Protein 9JGG (pdb70)

Sequence (35 aa):
KGCIKEGKWCPKTAPCCRPLQCKGPSPKQKKCTKVKGCIKEGKWCPKTAPCCRPLQCKGPSPKQKKCTKVKGCIKEGKWCPKTAPCCRPLQCKGPSPKQKKCTKVKGCIKEGKWCPKTAPCCRPLQCKGPSPKQKKCTKVKGCIKEGKWCPKTAPCCRPLQCKGPSPKQKKCTKVKGCIKEGKWCPKTAPCCRPLQCKGPSPKQKKCTKVKGCIKEGKWCPKTAPCCRPLQCKGPSPKQKKCTKVKGCIKEGKWCPKTAPCCRPLQCKGPSPKQKKCTKVKGCIKEGKWCPKTAPCCRPLQCKGPSPKQKKCTKVKGCIKEGKWCPKTAPCCRPLQCKGPSPKQKKCTKV

Organism: Chilobrachys guangxiensis (NCBI:txid278060)

Radius of gyration: 8.34 Å; Cα contacts (8 Å, |Δi|>4): 69; chains: 1; bounding box: 14×21×22 Å

Structure (mmCIF, N/CA/C/O backbone):
data_9JGG
#
_entry.id   9JGG
#
_cell.length_a   1.000
_cell.length_b   1.000
_cell.length_c   1.000
_cell.angle_alpha   90.00
_cell.angle_beta   90.00
_cell.angle_gamma   90.00
#
_symmetry.space_group_name_H-M   'P 1'
#
loop_
_atom_site.group_PDB
_atom_site.id
_atom_site.type_symbol
_atom_site.label_atom_id
_atom_site.label_alt_id
_atom_site.label_comp_id
_atom_site.label_asym_id
_atom_site.label_entity_id
_atom_site.label_seq_id
_atom_site.pdbx_PDB_ins_code
_atom_site.Cartn_x
_atom_site.Cartn_y
_atom_site.Cartn_z
_atom_site.occupancy
_atom_site.B_iso_or_equiv
_atom_site.auth_seq_id
_atom_site.auth_comp_id
_atom_site.auth_asym_id
_atom_site.auth_atom_id
_atom_site.pdbx_PDB_model_num
ATOM 1 N N . LYS A 1 1 ? 1.329 0.000 0.000 1.00 0.00 1 LYS A N 1
ATOM 2 C CA . LYS A 1 1 ? 2.094 -0.002 -1.241 1.00 0.00 1 LYS A CA 1
ATOM 3 C C . LYS A 1 1 ? 1.800 1.249 -2.063 1.00 0.00 1 LYS A C 1
ATOM 4 O O . LYS A 1 1 ? 1.724 1.193 -3.290 1.00 0.00 1 LYS A O 1
ATOM 23 N N . GLY A 1 2 ? 1.635 2.377 -1.379 1.00 0.00 2 GLY A N 1
ATOM 24 C CA . GLY A 1 2 ? 1.353 3.625 -2.064 1.00 0.00 2 GLY A CA 1
ATOM 25 C C . GLY A 1 2 ? 0.172 3.514 -3.008 1.00 0.00 2 GLY A C 1
ATOM 26 O O . GLY A 1 2 ? -0.947 3.227 -2.583 1.00 0.00 2 GLY A O 1
ATOM 30 N N . CYS A 1 3 ? 0.421 3.744 -4.293 1.00 0.00 3 CYS A N 1
ATOM 31 C CA . CYS A 1 3 ? -0.630 3.671 -5.301 1.00 0.00 3 CYS A CA 1
ATOM 32 C C . CYS A 1 3 ? -0.258 2.684 -6.404 1.00 0.00 3 CYS A C 1
ATOM 33 O O . CYS A 1 3 ? 0.777 2.021 -6.334 1.00 0.00 3 CYS A O 1
ATOM 40 N N . ILE A 1 4 ? -1.109 2.593 -7.420 1.00 0.00 4 ILE A N 1
ATOM 41 C CA . ILE A 1 4 ? -0.869 1.690 -8.538 1.00 0.00 4 ILE A CA 1
ATOM 42 C C . ILE A 1 4 ? -0.173 2.410 -9.688 1.00 0.00 4 ILE A C 1
ATOM 43 O O . ILE A 1 4 ? -0.733 3.325 -10.292 1.00 0.00 4 ILE A O 1
ATOM 59 N N . LYS A 1 5 ? 1.052 1.990 -9.987 1.00 0.00 5 LYS A N 1
ATOM 60 C CA . LYS A 1 5 ? 1.825 2.592 -11.066 1.00 0.00 5 LYS A CA 1
ATOM 61 C C . LYS A 1 5 ? 1.458 1.972 -12.410 1.00 0.00 5 LYS A C 1
ATOM 62 O O . LYS A 1 5 ? 0.859 0.899 -12.465 1.00 0.00 5 LYS A O 1
ATOM 81 N N . GLU A 1 6 ? 1.821 2.656 -13.491 1.00 0.00 6 GLU A N 1
ATOM 82 C CA . GLU A 1 6 ? 1.528 2.170 -14.835 1.00 0.00 6 GLU A CA 1
ATOM 83 C C . GLU A 1 6 ? 2.190 0.818 -15.081 1.00 0.00 6 GLU A C 1
ATOM 84 O O . GLU A 1 6 ? 3.313 0.574 -14.640 1.00 0.00 6 GLU A O 1
ATOM 96 N N . GLY A 1 7 ? 1.485 -0.060 -15.788 1.00 0.00 7 GLY A N 1
ATOM 97 C CA . GLY A 1 7 ? 2.019 -1.378 -16.079 1.00 0.00 7 GLY A CA 1
ATOM 98 C C . GLY A 1 7 ? 1.491 -2.439 -15.135 1.00 0.00 7 GLY A C 1
ATOM 99 O O . GLY A 1 7 ? 1.558 -3.633 -15.430 1.00 0.00 7 GLY A O 1
ATOM 103 N N . LYS A 1 8 ? 0.965 -2.006 -13.994 1.00 0.00 8 LYS A N 1
ATOM 104 C CA . LYS A 1 8 ? 0.424 -2.927 -13.002 1.00 0.00 8 LYS A CA 1
ATOM 105 C C . LYS A 1 8 ? -1.045 -3.226 -13.282 1.00 0.00 8 LYS A C 1
ATOM 106 O O . LYS A 1 8 ? -1.745 -2.423 -13.898 1.00 0.00 8 LYS A O 1
ATOM 125 N N . TRP A 1 9 ? -1.505 -4.385 -12.824 1.00 0.00 9 TRP A N 1
ATOM 126 C CA . TRP A 1 9 ? -2.892 -4.789 -13.025 1.00 0.00 9 TRP A CA 1
ATOM 127 C C . TRP A 1 9 ? -3.815 -4.076 -12.042 1.00 0.00 9 TRP A C 1
ATOM 128 O O . TRP A 1 9 ? -3.514 -3.980 -10.851 1.00 0.00 9 TRP A O 1
ATOM 149 N N . CYS A 1 10 ? -4.938 -3.578 -12.546 1.00 0.00 10 CYS A N 1
ATOM 150 C CA . CYS A 1 10 ? -5.905 -2.873 -11.712 1.00 0.00 10 CYS A CA 1
ATOM 151 C C . CYS A 1 10 ? -7.311 -2.987 -12.295 1.00 0.00 10 CYS A C 1
ATOM 152 O O . CYS A 1 10 ? -7.505 -3.025 -13.510 1.00 0.00 10 CYS A O 1
ATOM 159 N N . PRO A 1 11 ? -8.316 -3.042 -11.408 1.00 0.00 11 PRO A N 1
ATOM 160 C CA . PRO A 1 11 ? -9.721 -3.151 -11.811 1.00 0.00 11 PRO A CA 1
ATOM 161 C C . PRO A 1 11 ? -10.238 -1.874 -12.465 1.00 0.00 11 PRO A C 1
ATOM 162 O O . PRO A 1 11 ? -9.474 -0.944 -12.725 1.00 0.00 11 PRO A O 1
ATOM 173 N N . LYS A 1 12 ? -11.539 -1.835 -12.728 1.00 0.00 12 LYS A N 1
ATOM 174 C CA . LYS A 1 12 ? -12.160 -0.671 -13.350 1.00 0.00 12 LYS A CA 1
ATOM 175 C C . LYS A 1 12 ? -12.139 0.527 -12.406 1.00 0.00 12 LYS A C 1
ATOM 176 O O . LYS A 1 12 ? -12.513 0.416 -11.238 1.00 0.00 12 LYS A O 1
ATOM 195 N N . THR A 1 13 ? -11.701 1.672 -12.919 1.00 0.00 13 THR A N 1
ATOM 196 C CA . THR A 1 13 ? -11.633 2.890 -12.122 1.00 0.00 13 THR A CA 1
ATOM 197 C C . THR A 1 13 ? -10.938 2.637 -10.789 1.00 0.00 13 THR A C 1
ATOM 198 O O . THR A 1 13 ? -11.241 3.284 -9.788 1.00 0.00 13 THR A O 1
ATOM 209 N N . ALA A 1 14 ? -10.004 1.691 -10.785 1.00 0.00 14 ALA A N 1
ATOM 210 C CA . ALA A 1 14 ? -9.264 1.354 -9.575 1.00 0.00 14 ALA A CA 1
ATOM 211 C C . ALA A 1 14 ? -8.554 2.578 -9.007 1.00 0.00 14 ALA A C 1
ATOM 212 O O . ALA A 1 14 ? -8.397 3.600 -9.675 1.00 0.00 14 ALA A O 1
ATOM 219 N N . PRO A 1 15 ? -8.116 2.476 -7.743 1.00 0.00 15 PRO A N 1
ATOM 220 C CA . PRO A 1 15 ? -7.416 3.566 -7.057 1.00 0.00 15 PRO A CA 1
ATOM 221 C C . PRO A 1 15 ? -6.022 3.807 -7.625 1.00 0.00 15 PRO A C 1
ATOM 222 O O . PRO A 1 15 ? -5.019 3.635 -6.931 1.00 0.00 15 PRO A O 1
ATOM 233 N N . CYS A 1 16 ? -5.965 4.208 -8.890 1.00 0.00 16 CYS A N 1
ATOM 234 C CA . CYS A 1 16 ? -4.693 4.474 -9.552 1.00 0.00 16 CYS A CA 1
ATOM 235 C C . CYS A 1 16 ? -3.948 5.612 -8.861 1.00 0.00 16 CYS A C 1
ATOM 236 O O . CYS A 1 16 ? -4.495 6.290 -7.991 1.00 0.00 16 CYS A O 1
ATOM 243 N N . CYS A 1 17 ? -2.696 5.817 -9.256 1.00 0.00 17 CYS A N 1
ATOM 244 C CA . CYS A 1 17 ? -1.874 6.872 -8.676 1.00 0.00 17 CYS A CA 1
ATOM 245 C C . CYS A 1 17 ? -2.503 8.243 -8.910 1.00 0.00 17 CYS A C 1
ATOM 246 O O . CYS A 1 17 ? -2.791 8.975 -7.963 1.00 0.00 17 CYS A O 1
ATOM 253 N N . ARG A 1 18 ? -2.714 8.582 -10.177 1.00 0.00 18 ARG A N 1
ATOM 254 C CA . ARG A 1 18 ? -3.308 9.864 -10.536 1.00 0.00 18 ARG A CA 1
ATOM 255 C C . ARG A 1 18 ? -3.401 10.015 -12.052 1.00 0.00 18 ARG A C 1
ATOM 256 O O . ARG A 1 18 ? -4.479 10.199 -12.617 1.00 0.00 18 ARG A O 1
ATOM 277 N N . PRO A 1 19 ? -2.244 9.936 -12.726 1.00 0.00 19 PRO A N 1
ATOM 278 C CA . PRO A 1 19 ? -2.168 10.061 -14.185 1.00 0.00 19 PRO A CA 1
ATOM 279 C C . PRO A 1 19 ? -2.781 8.863 -14.902 1.00 0.00 19 PRO A C 1
ATOM 280 O O . PRO A 1 19 ? -3.233 8.974 -16.043 1.00 0.00 19 PRO A O 1
ATOM 291 N N . LEU A 1 20 ? -2.794 7.719 -14.228 1.00 0.00 20 LEU A N 1
ATOM 292 C CA . LEU A 1 20 ? -3.353 6.500 -14.801 1.00 0.00 20 LEU A CA 1
ATOM 293 C C . LEU A 1 20 ? -4.878 6.534 -14.775 1.00 0.00 20 LEU A C 1
ATOM 294 O O . LEU A 1 20 ? -5.479 7.062 -13.840 1.00 0.00 20 LEU A O 1
ATOM 310 N N . GLN A 1 21 ? -5.495 5.967 -15.806 1.00 0.00 21 GLN A N 1
ATOM 311 C CA . GLN A 1 21 ? -6.950 5.932 -15.900 1.00 0.00 21 GLN A CA 1
ATOM 312 C C . GLN A 1 21 ? -7.484 4.545 -15.561 1.00 0.00 21 GLN A C 1
ATOM 313 O O . GLN A 1 21 ? -8.695 4.337 -15.480 1.00 0.00 21 GLN A O 1
ATOM 327 N N . CYS A 1 22 ? -6.574 3.598 -15.363 1.00 0.00 22 CYS A N 1
ATOM 328 C CA . CYS A 1 22 ? -6.952 2.229 -15.033 1.00 0.00 22 CYS A CA 1
ATOM 329 C C . CYS A 1 22 ? -7.745 1.594 -16.172 1.00 0.00 22 CYS A C 1
ATOM 330 O O . CYS A 1 22 ? -8.899 1.201 -15.997 1.00 0.00 22 CYS A O 1
ATOM 337 N N . LYS A 1 23 ? -7.119 1.498 -17.340 1.00 0.00 23 LYS A N 1
ATOM 338 C CA . LYS A 1 23 ? -7.763 0.910 -18.508 1.00 0.00 23 LYS A CA 1
ATOM 339 C C . LYS A 1 23 ? -7.222 -0.489 -18.782 1.00 0.00 23 LYS A C 1
ATOM 340 O O . LYS A 1 23 ? -6.705 -1.152 -17.883 1.00 0.00 23 LYS A O 1
ATOM 359 N N . GLY A 1 24 ? -7.343 -0.932 -20.030 1.00 0.00 24 GLY A N 1
ATOM 360 C CA . GLY A 1 24 ? -6.860 -2.250 -20.399 1.00 0.00 24 GLY A CA 1
ATOM 361 C C . GLY A 1 24 ? -7.616 -2.836 -21.574 1.00 0.00 24 GLY A C 1
ATOM 362 O O . GLY A 1 24 ? -8.801 -2.567 -21.774 1.00 0.00 24 GLY A O 1
ATOM 366 N N . PRO A 1 25 ? -6.924 -3.657 -22.378 1.00 0.00 25 PRO A N 1
ATOM 367 C CA . PRO A 1 25 ? -7.518 -4.299 -23.555 1.00 0.00 25 PRO A CA 1
ATOM 368 C C . PRO A 1 25 ? -8.539 -5.368 -23.178 1.00 0.00 25 PRO A C 1
ATOM 369 O O . PRO A 1 25 ? -9.442 -5.679 -23.955 1.00 0.00 25 PRO A O 1
ATOM 380 N N . SER A 1 26 ? -8.389 -5.928 -21.982 1.00 0.00 26 SER A N 1
ATOM 381 C CA . SER A 1 26 ? -9.295 -6.965 -21.504 1.00 0.00 26 SER A CA 1
ATOM 382 C C . SER A 1 26 ? -9.236 -7.080 -19.984 1.00 0.00 26 SER A C 1
ATOM 383 O O . SER A 1 26 ? -8.360 -6.517 -19.327 1.00 0.00 26 SER A O 1
ATOM 391 N N . PRO A 1 27 ? -10.191 -7.828 -19.410 1.00 0.00 27 PRO A N 1
ATOM 392 C CA . PRO A 1 27 ? -10.270 -8.035 -17.961 1.00 0.00 27 PRO A CA 1
ATOM 393 C C . PRO A 1 27 ? -9.135 -8.909 -17.438 1.00 0.00 27 PRO A C 1
ATOM 394 O O . PRO A 1 27 ? -8.790 -8.856 -16.257 1.00 0.00 27 PRO A O 1
ATOM 405 N N . LYS A 1 28 ? -8.556 -9.712 -18.324 1.00 0.00 28 LYS A N 1
ATOM 406 C CA . LYS A 1 28 ? -7.458 -10.597 -17.953 1.00 0.00 28 LYS A CA 1
ATOM 407 C C . LYS A 1 28 ? -6.124 -9.859 -18.006 1.00 0.00 28 LYS A C 1
ATOM 408 O O . LYS A 1 28 ? -5.147 -10.281 -17.387 1.00 0.00 28 LYS A O 1
ATOM 427 N N . GLN A 1 29 ? -6.091 -8.756 -18.746 1.00 0.00 29 GLN A N 1
ATOM 428 C CA . GLN A 1 29 ? -4.876 -7.960 -18.878 1.00 0.00 29 GLN A CA 1
ATOM 429 C C . GLN A 1 29 ? -5.150 -6.493 -18.563 1.00 0.00 29 GLN A C 1
ATOM 430 O O . GLN A 1 29 ? -4.548 -5.597 -19.156 1.00 0.00 29 GLN A O 1
ATOM 444 N N . LYS A 1 30 ? -6.061 -6.254 -17.626 1.00 0.00 30 LYS A N 1
ATOM 445 C CA . LYS A 1 30 ? -6.415 -4.896 -17.231 1.00 0.00 30 LYS A CA 1
ATOM 446 C C . LYS A 1 30 ? -5.305 -4.267 -16.394 1.00 0.00 30 LYS A C 1
ATOM 447 O O . LYS A 1 30 ? -5.125 -4.608 -15.225 1.00 0.00 30 LYS A O 1
ATOM 466 N N . LYS A 1 31 ? -4.565 -3.345 -17.000 1.00 0.00 31 LYS A N 1
ATOM 467 C CA . LYS A 1 31 ? -3.474 -2.665 -16.311 1.00 0.00 31 LYS A CA 1
ATOM 468 C C . LYS A 1 31 ? -3.671 -1.153 -16.341 1.00 0.00 31 LYS A C 1
ATOM 469 O O . LYS A 1 31 ? -4.373 -0.625 -17.204 1.00 0.00 31 LYS A O 1
ATOM 488 N N . CYS A 1 32 ? -3.044 -0.460 -15.396 1.00 0.00 32 CYS A N 1
ATOM 489 C CA . CYS A 1 32 ? -3.149 0.992 -15.314 1.00 0.00 32 CYS A CA 1
ATOM 490 C C . CYS A 1 32 ? -2.328 1.659 -16.414 1.00 0.00 32 CYS A C 1
ATOM 491 O O . CYS A 1 32 ? -1.105 1.521 -16.463 1.00 0.00 32 CYS A O 1
ATOM 498 N N . THR A 1 33 ? -3.009 2.383 -17.297 1.00 0.00 33 THR A N 1
ATOM 499 C CA . THR A 1 33 ? -2.344 3.070 -18.397 1.00 0.00 33 THR A CA 1
ATOM 500 C C . THR A 1 33 ? -2.325 4.578 -18.171 1.00 0.00 33 THR A C 1
ATOM 501 O O . THR A 1 33 ? -3.279 5.149 -17.642 1.00 0.00 33 THR A O 1
ATOM 512 N N . LYS A 1 34 ? -1.234 5.218 -18.577 1.00 0.00 34 LYS A N 1
ATOM 513 C CA . LYS A 1 34 ? -1.091 6.661 -18.421 1.00 0.00 34 LYS A CA 1
ATOM 514 C C . LYS A 1 34 ? -1.525 7.391 -19.688 1.00 0.00 34 LYS A C 1
ATOM 515 O O . LYS A 1 34 ? -1.350 6.887 -20.798 1.00 0.00 34 LYS A O 1
ATOM 534 N N . VAL A 1 35 ? -2.091 8.581 -19.516 1.00 0.00 35 VAL A N 1
ATOM 535 C CA . VAL A 1 35 ? -2.548 9.381 -20.646 1.00 0.00 35 VAL A CA 1
ATOM 536 C C . VAL A 1 35 ? -1.732 10.662 -20.777 1.00 0.00 35 VAL A C 1
ATOM 537 O O . VAL A 1 35 ? -1.750 11.318 -21.819 1.00 0.00 35 VAL A O 1
ATOM 550 N N . LYS A 1 1 ? 1.787 0.087 0.738 1.00 0.00 1 LYS A N 2
ATOM 551 C CA . LYS A 1 1 ? 1.631 0.267 -0.700 1.00 0.00 1 LYS A CA 2
ATOM 552 C C . LYS A 1 1 ? 1.001 1.621 -1.014 1.00 0.00 1 LYS A C 2
ATOM 553 O O . LYS A 1 1 ? -0.149 1.878 -0.662 1.00 0.00 1 LYS A O 2
ATOM 572 N N . GLY A 1 2 ? 1.764 2.483 -1.679 1.00 0.00 2 GLY A N 2
ATOM 573 C CA . GLY A 1 2 ? 1.263 3.799 -2.030 1.00 0.00 2 GLY A CA 2
ATOM 574 C C . GLY A 1 2 ? 0.084 3.736 -2.981 1.00 0.00 2 GLY A C 2
ATOM 575 O O . GLY A 1 2 ? -1.071 3.745 -2.552 1.00 0.00 2 GLY A O 2
ATOM 579 N N . CYS A 1 3 ? 0.373 3.674 -4.276 1.00 0.00 3 CYS A N 2
ATOM 580 C CA . CYS A 1 3 ? -0.672 3.612 -5.291 1.00 0.00 3 CYS A CA 2
ATOM 581 C C . CYS A 1 3 ? -0.294 2.636 -6.402 1.00 0.00 3 CYS A C 2
ATOM 582 O O . CYS A 1 3 ? 0.740 1.971 -6.332 1.00 0.00 3 CYS A O 2
ATOM 589 N N . ILE A 1 4 ? -1.139 2.555 -7.424 1.00 0.00 4 ILE A N 2
ATOM 590 C CA . ILE A 1 4 ? -0.893 1.662 -8.549 1.00 0.00 4 ILE A CA 2
ATOM 591 C C . ILE A 1 4 ? -0.191 2.393 -9.688 1.00 0.00 4 ILE A C 2
ATOM 592 O O . ILE A 1 4 ? -0.747 3.314 -10.286 1.00 0.00 4 ILE A O 2
ATOM 608 N N . LYS A 1 5 ? 1.035 1.975 -9.985 1.00 0.00 5 LYS A N 2
ATOM 609 C CA . LYS A 1 5 ? 1.815 2.587 -11.055 1.00 0.00 5 LYS A CA 2
ATOM 610 C C . LYS A 1 5 ? 1.452 1.982 -12.407 1.00 0.00 5 LYS A C 2
ATOM 611 O O . LYS A 1 5 ? 0.840 0.917 -12.476 1.00 0.00 5 LYS A O 2
ATOM 630 N N . GLU A 1 6 ? 1.834 2.669 -13.479 1.00 0.00 6 GLU A N 2
ATOM 631 C CA . GLU A 1 6 ? 1.549 2.197 -14.829 1.00 0.00 6 GLU A CA 2
ATOM 632 C C . GLU A 1 6 ? 2.211 0.846 -15.085 1.00 0.00 6 GLU A C 2
ATOM 633 O O . GLU A 1 6 ? 3.334 0.600 -14.648 1.00 0.00 6 GLU A O 2
ATOM 645 N N . GLY A 1 7 ? 1.505 -0.027 -15.797 1.00 0.00 7 GLY A N 2
ATOM 646 C CA . GLY A 1 7 ? 2.038 -1.343 -16.098 1.00 0.00 7 GLY A CA 2
ATOM 647 C C . GLY A 1 7 ? 1.506 -2.412 -15.165 1.00 0.00 7 GLY A C 2
ATOM 648 O O . GLY A 1 7 ? 1.574 -3.603 -15.470 1.00 0.00 7 GLY A O 2
ATOM 652 N N . LYS A 1 8 ? 0.975 -1.988 -14.023 1.00 0.00 8 LYS A N 2
ATOM 653 C CA . LYS A 1 8 ? 0.429 -2.917 -13.041 1.00 0.00 8 LYS A CA 2
ATOM 654 C C . LYS A 1 8 ? -1.039 -3.213 -13.330 1.00 0.00 8 LYS A C 2
ATOM 655 O O . LYS A 1 8 ? -1.737 -2.403 -13.940 1.00 0.00 8 LYS A O 2
ATOM 674 N N . TRP A 1 9 ? -1.501 -4.377 -12.887 1.00 0.00 9 TRP A N 2
ATOM 675 C CA . TRP A 1 9 ? -2.888 -4.778 -13.097 1.00 0.00 9 TRP A CA 2
ATOM 676 C C . TRP A 1 9 ? -3.813 -4.077 -12.109 1.00 0.00 9 TRP A C 2
ATOM 677 O O . TRP A 1 9 ? -3.515 -3.991 -10.917 1.00 0.00 9 TRP A O 2
ATOM 698 N N . CYS A 1 10 ? -4.937 -3.576 -12.611 1.00 0.00 10 CYS A N 2
ATOM 699 C CA . CYS A 1 10 ? -5.907 -2.882 -11.772 1.00 0.00 10 CYS A CA 2
ATOM 700 C C . CYS A 1 10 ? -7.311 -2.991 -12.360 1.00 0.00 10 CYS A C 2
ATOM 701 O O . CYS A 1 10 ? -7.502 -3.020 -13.576 1.00 0.00 10 CYS A O 2
ATOM 708 N N . PRO A 1 11 ? -8.319 -3.054 -11.477 1.00 0.00 11 PRO A N 2
ATOM 709 C CA . PRO A 1 11 ? -9.723 -3.160 -11.884 1.00 0.00 11 PRO A CA 2
ATOM 710 C C . PRO A 1 11 ? -10.238 -1.878 -12.529 1.00 0.00 11 PRO A C 2
ATOM 711 O O . PRO A 1 11 ? -9.475 -0.944 -12.774 1.00 0.00 11 PRO A O 2
ATOM 722 N N . LYS A 1 12 ? -11.538 -1.840 -12.801 1.00 0.00 12 LYS A N 2
ATOM 723 C CA . LYS A 1 12 ? -12.157 -0.672 -13.416 1.00 0.00 12 LYS A CA 2
ATOM 724 C C . LYS A 1 12 ? -12.143 0.518 -12.461 1.00 0.00 12 LYS A C 2
ATOM 725 O O . LYS A 1 12 ? -12.525 0.397 -11.297 1.00 0.00 12 LYS A O 2
ATOM 744 N N . THR A 1 13 ? -11.702 1.668 -12.962 1.00 0.00 13 THR A N 2
ATOM 745 C CA . THR A 1 13 ? -11.638 2.879 -12.154 1.00 0.00 13 THR A CA 2
ATOM 746 C C . THR A 1 13 ? -10.951 2.614 -10.819 1.00 0.00 13 THR A C 2
ATOM 747 O O . THR A 1 13 ? -11.265 3.247 -9.812 1.00 0.00 13 THR A O 2
ATOM 758 N N . ALA A 1 14 ? -10.012 1.674 -10.819 1.00 0.00 14 ALA A N 2
ATOM 759 C CA . ALA A 1 14 ? -9.278 1.327 -9.608 1.00 0.00 14 ALA A CA 2
ATOM 760 C C . ALA A 1 14 ? -8.570 2.547 -9.027 1.00 0.00 14 ALA A C 2
ATOM 761 O O . ALA A 1 14 ? -8.407 3.573 -9.687 1.00 0.00 14 ALA A O 2
ATOM 768 N N . PRO A 1 15 ? -8.139 2.435 -7.762 1.00 0.00 15 PRO A N 2
ATOM 769 C CA . PRO A 1 15 ? -7.441 3.519 -7.064 1.00 0.00 15 PRO A CA 2
ATOM 770 C C . PRO A 1 15 ? -6.043 3.762 -7.622 1.00 0.00 15 PRO A C 2
ATOM 771 O O . PRO A 1 15 ? -5.045 3.582 -6.924 1.00 0.00 15 PRO A O 2
ATOM 782 N N . CYS A 1 16 ? -5.979 4.173 -8.884 1.00 0.00 16 CYS A N 2
ATOM 783 C CA . CYS A 1 16 ? -4.703 4.441 -9.537 1.00 0.00 16 CYS A CA 2
ATOM 784 C C . CYS A 1 16 ? -3.961 5.575 -8.836 1.00 0.00 16 CYS A C 2
ATOM 785 O O . CYS A 1 16 ? -4.510 6.241 -7.958 1.00 0.00 16 CYS A O 2
ATOM 792 N N . CYS A 1 17 ? -2.710 5.790 -9.231 1.00 0.00 17 CYS A N 2
ATOM 793 C CA . CYS A 1 17 ? -1.892 6.842 -8.642 1.00 0.00 17 CYS A CA 2
ATOM 794 C C . CYS A 1 17 ? -2.522 8.213 -8.870 1.00 0.00 17 CYS A C 2
ATOM 795 O O . CYS A 1 17 ? -2.813 8.940 -7.920 1.00 0.00 17 CYS A O 2
ATOM 802 N N . ARG A 1 18 ? -2.729 8.559 -10.137 1.00 0.00 18 ARG A N 2
ATOM 803 C CA . ARG A 1 18 ? -3.323 9.843 -10.491 1.00 0.00 18 ARG A CA 2
ATOM 804 C C . ARG A 1 18 ? -3.406 10.004 -12.006 1.00 0.00 18 ARG A C 2
ATOM 805 O O . ARG A 1 18 ? -4.481 10.191 -12.577 1.00 0.00 18 ARG A O 2
ATOM 826 N N . PRO A 1 19 ? -2.245 9.931 -12.674 1.00 0.00 19 PRO A N 2
ATOM 827 C CA . PRO A 1 19 ? -2.160 10.066 -14.131 1.00 0.00 19 PRO A CA 2
ATOM 828 C C . PRO A 1 19 ? -2.768 8.873 -14.860 1.00 0.00 19 PRO A C 2
ATOM 829 O O . PRO A 1 19 ? -3.210 8.990 -16.004 1.00 0.00 19 PRO A O 2
ATOM 840 N N . LEU A 1 20 ? -2.787 7.725 -14.192 1.00 0.00 20 LEU A N 2
ATOM 841 C CA . LEU A 1 20 ? -3.341 6.508 -14.777 1.00 0.00 20 LEU A CA 2
ATOM 842 C C . LEU A 1 20 ? -4.866 6.540 -14.757 1.00 0.00 20 LEU A C 2
ATOM 843 O O . LEU A 1 20 ? -5.472 7.041 -13.810 1.00 0.00 20 LEU A O 2
ATOM 859 N N . GLN A 1 21 ? -5.478 5.999 -15.805 1.00 0.00 21 GLN A N 2
ATOM 860 C CA . GLN A 1 21 ? -6.932 5.965 -15.906 1.00 0.00 21 GLN A CA 2
ATOM 861 C C . GLN A 1 21 ? -7.467 4.573 -15.583 1.00 0.00 21 GLN A C 2
ATOM 862 O O . GLN A 1 21 ? -8.679 4.361 -15.522 1.00 0.00 21 GLN A O 2
ATOM 876 N N . CYS A 1 22 ? -6.556 3.628 -15.378 1.00 0.00 22 CYS A N 2
ATOM 877 C CA . CYS A 1 22 ? -6.936 2.256 -15.063 1.00 0.00 22 CYS A CA 2
ATOM 878 C C . CYS A 1 22 ? -7.720 1.630 -16.212 1.00 0.00 22 CYS A C 2
ATOM 879 O O . CYS A 1 22 ? -8.884 1.260 -16.056 1.00 0.00 22 CYS A O 2
ATOM 886 N N . LYS A 1 23 ? -7.074 1.515 -17.368 1.00 0.00 23 LYS A N 2
ATOM 887 C CA . LYS A 1 23 ? -7.709 0.933 -18.545 1.00 0.00 23 LYS A CA 2
ATOM 888 C C . LYS A 1 23 ? -7.196 -0.482 -18.796 1.00 0.00 23 LYS A C 2
ATOM 889 O O . LYS A 1 23 ? -6.717 -1.150 -17.881 1.00 0.00 23 LYS A O 2
ATOM 908 N N . GLY A 1 24 ? -7.300 -0.932 -20.042 1.00 0.00 24 GLY A N 2
ATOM 909 C CA . GLY A 1 24 ? -6.842 -2.264 -20.391 1.00 0.00 24 GLY A CA 2
ATOM 910 C C . GLY A 1 24 ? -7.620 -2.861 -21.547 1.00 0.00 24 GLY A C 2
ATOM 911 O O . GLY A 1 24 ? -8.803 -2.580 -21.737 1.00 0.00 24 GLY A O 2
ATOM 915 N N . PRO A 1 25 ? -6.949 -3.705 -22.344 1.00 0.00 25 PRO A N 2
ATOM 916 C CA . PRO A 1 25 ? -7.565 -4.360 -23.501 1.00 0.00 25 PRO A CA 2
ATOM 917 C C . PRO A 1 25 ? -8.595 -5.409 -23.094 1.00 0.00 25 PRO A C 2
ATOM 918 O O . PRO A 1 25 ? -9.520 -5.709 -23.848 1.00 0.00 25 PRO A O 2
ATOM 929 N N . SER A 1 26 ? -8.429 -5.961 -21.896 1.00 0.00 26 SER A N 2
ATOM 930 C CA . SER A 1 26 ? -9.342 -6.978 -21.390 1.00 0.00 26 SER A CA 2
ATOM 931 C C . SER A 1 26 ? -9.259 -7.076 -19.870 1.00 0.00 26 SER A C 2
ATOM 932 O O . SER A 1 26 ? -8.364 -6.517 -19.235 1.00 0.00 26 SER A O 2
ATOM 940 N N . PRO A 1 27 ? -10.214 -7.802 -19.271 1.00 0.00 27 PRO A N 2
ATOM 941 C CA . PRO A 1 27 ? -10.272 -7.991 -17.818 1.00 0.00 27 PRO A CA 2
ATOM 942 C C . PRO A 1 27 ? -9.140 -8.874 -17.303 1.00 0.00 27 PRO A C 2
ATOM 943 O O . PRO A 1 27 ? -8.777 -8.814 -16.128 1.00 0.00 27 PRO A O 2
ATOM 954 N N . LYS A 1 28 ? -8.586 -9.694 -18.190 1.00 0.00 28 LYS A N 2
ATOM 955 C CA . LYS A 1 28 ? -7.494 -10.589 -17.826 1.00 0.00 28 LYS A CA 2
ATOM 956 C C . LYS A 1 28 ? -6.149 -9.876 -17.928 1.00 0.00 28 LYS A C 2
ATOM 957 O O . LYS A 1 28 ? -5.163 -10.305 -17.330 1.00 0.00 28 LYS A O 2
ATOM 976 N N . GLN A 1 29 ? -6.118 -8.786 -18.688 1.00 0.00 29 GLN A N 2
ATOM 977 C CA . GLN A 1 29 ? -4.894 -8.014 -18.866 1.00 0.00 29 GLN A CA 2
ATOM 978 C C . GLN A 1 29 ? -5.139 -6.534 -18.591 1.00 0.00 29 GLN A C 2
ATOM 979 O O . GLN A 1 29 ? -4.514 -5.667 -19.202 1.00 0.00 29 GLN A O 2
ATOM 993 N N . LYS A 1 30 ? -6.052 -6.252 -17.668 1.00 0.00 30 LYS A N 2
ATOM 994 C CA . LYS A 1 30 ? -6.380 -4.877 -17.311 1.00 0.00 30 LYS A CA 2
ATOM 995 C C . LYS A 1 30 ? -5.269 -4.254 -16.472 1.00 0.00 30 LYS A C 2
ATOM 996 O O . LYS A 1 30 ? -5.072 -4.620 -15.313 1.00 0.00 30 LYS A O 2
ATOM 1015 N N . LYS A 1 31 ? -4.546 -3.308 -17.063 1.00 0.00 31 LYS A N 2
ATOM 1016 C CA . LYS A 1 31 ? -3.457 -2.631 -16.370 1.00 0.00 31 LYS A CA 2
ATOM 1017 C C . LYS A 1 31 ? -3.656 -1.119 -16.390 1.00 0.00 31 LYS A C 2
ATOM 1018 O O . LYS A 1 31 ? -4.356 -0.586 -17.251 1.00 0.00 31 LYS A O 2
ATOM 1037 N N . CYS A 1 32 ? -3.035 -0.433 -15.436 1.00 0.00 32 CYS A N 2
ATOM 1038 C CA . CYS A 1 32 ? -3.143 1.018 -15.345 1.00 0.00 32 CYS A CA 2
ATOM 1039 C C . CYS A 1 32 ? -2.307 1.695 -16.428 1.00 0.00 32 CYS A C 2
ATOM 1040 O O . CYS A 1 32 ? -1.084 1.555 -16.464 1.00 0.00 32 CYS A O 2
ATOM 1047 N N . THR A 1 33 ? -2.976 2.431 -17.310 1.00 0.00 33 THR A N 2
ATOM 1048 C CA . THR A 1 33 ? -2.297 3.129 -18.395 1.00 0.00 33 THR A CA 2
ATOM 1049 C C . THR A 1 33 ? -2.296 4.635 -18.163 1.00 0.00 33 THR A C 2
ATOM 1050 O O . THR A 1 33 ? -3.266 5.197 -17.654 1.00 0.00 33 THR A O 2
ATOM 1061 N N . LYS A 1 34 ? -1.200 5.286 -18.540 1.00 0.00 34 LYS A N 2
ATOM 1062 C CA . LYS A 1 34 ? -1.072 6.729 -18.375 1.00 0.00 34 LYS A CA 2
ATOM 1063 C C . LYS A 1 34 ? -1.494 7.462 -19.645 1.00 0.00 34 LYS A C 2
ATOM 1064 O O . LYS A 1 34 ? -1.342 6.944 -20.751 1.00 0.00 34 LYS A O 2
ATOM 1083 N N . VAL A 1 35 ? -2.024 8.669 -19.478 1.00 0.00 35 VAL A N 2
ATOM 1084 C CA . VAL A 1 35 ? -2.466 9.474 -20.611 1.00 0.00 35 VAL A CA 2
ATOM 1085 C C . VAL A 1 35 ? -1.762 10.826 -20.632 1.00 0.00 35 VAL A C 2
ATOM 1086 O O . VAL A 1 35 ? -1.515 11.392 -21.696 1.00 0.00 35 VAL A O 2
ATOM 1099 N N . LYS A 1 1 ? 1.446 -0.643 0.326 1.00 0.00 1 LYS A N 3
ATOM 1100 C CA . LYS A 1 1 ? 1.986 0.036 -0.845 1.00 0.00 1 LYS A CA 3
ATOM 1101 C C . LYS A 1 1 ? 1.255 1.351 -1.097 1.00 0.00 1 LYS A C 3
ATOM 1102 O O . LYS A 1 1 ? 0.102 1.517 -0.701 1.00 0.00 1 LYS A O 3
ATOM 1121 N N . GLY A 1 2 ? 1.933 2.283 -1.760 1.00 0.00 2 GLY A N 3
ATOM 1122 C CA . GLY A 1 2 ? 1.331 3.570 -2.054 1.00 0.00 2 GLY A CA 3
ATOM 1123 C C . GLY A 1 2 ? 0.154 3.457 -3.002 1.00 0.00 2 GLY A C 3
ATOM 1124 O O . GLY A 1 2 ? -0.960 3.136 -2.586 1.00 0.00 2 GLY A O 3
ATOM 1128 N N . CYS A 1 3 ? 0.399 3.722 -4.281 1.00 0.00 3 CYS A N 3
ATOM 1129 C CA . CYS A 1 3 ? -0.649 3.651 -5.292 1.00 0.00 3 CYS A CA 3
ATOM 1130 C C . CYS A 1 3 ? -0.274 2.667 -6.396 1.00 0.00 3 CYS A C 3
ATOM 1131 O O . CYS A 1 3 ? 0.760 2.002 -6.324 1.00 0.00 3 CYS A O 3
ATOM 1138 N N . ILE A 1 4 ? -1.120 2.580 -7.417 1.00 0.00 4 ILE A N 3
ATOM 1139 C CA . ILE A 1 4 ? -0.877 1.679 -8.536 1.00 0.00 4 ILE A CA 3
ATOM 1140 C C . ILE A 1 4 ? -0.177 2.402 -9.682 1.00 0.00 4 ILE A C 3
ATOM 1141 O O . ILE A 1 4 ? -0.734 3.320 -10.284 1.00 0.00 4 ILE A O 3
ATOM 1157 N N . LYS A 1 5 ? 1.047 1.981 -9.980 1.00 0.00 5 LYS A N 3
ATOM 1158 C CA . LYS A 1 5 ? 1.824 2.585 -11.056 1.00 0.00 5 LYS A CA 3
ATOM 1159 C C . LYS A 1 5 ? 1.456 1.973 -12.403 1.00 0.00 5 LYS A C 3
ATOM 1160 O O . LYS A 1 5 ? 0.846 0.906 -12.464 1.00 0.00 5 LYS A O 3
ATOM 1179 N N . GLU A 1 6 ? 1.831 2.655 -13.481 1.00 0.00 6 GLU A N 3
ATOM 1180 C CA . GLU A 1 6 ? 1.540 2.176 -14.827 1.00 0.00 6 GLU A CA 3
ATOM 1181 C C . GLU A 1 6 ? 2.201 0.823 -15.078 1.00 0.00 6 GLU A C 3
ATOM 1182 O O . GLU A 1 6 ? 3.323 0.577 -14.639 1.00 0.00 6 GLU A O 3
ATOM 1194 N N . GLY A 1 7 ? 1.494 -0.051 -15.789 1.00 0.00 7 GLY A N 3
ATOM 1195 C CA . GLY A 1 7 ? 2.027 -1.367 -16.087 1.00 0.00 7 GLY A CA 3
ATOM 1196 C C . GLY A 1 7 ? 1.497 -2.433 -15.148 1.00 0.00 7 GLY A C 3
ATOM 1197 O O . GLY A 1 7 ? 1.561 -3.625 -15.449 1.00 0.00 7 GLY A O 3
ATOM 1201 N N . LYS A 1 8 ? 0.973 -2.004 -14.004 1.00 0.00 8 LYS A N 3
ATOM 1202 C CA . L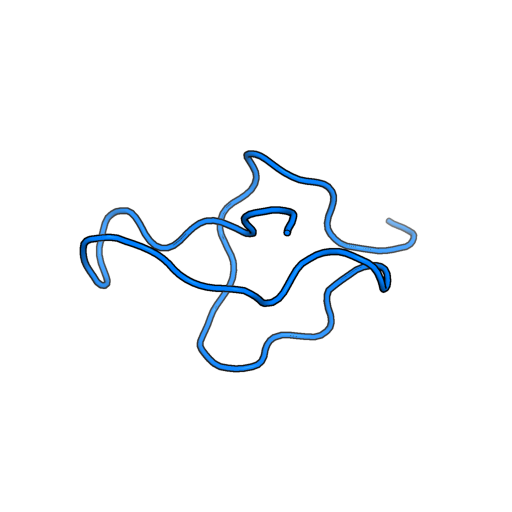YS A 1 8 ? 0.430 -2.929 -13.017 1.00 0.00 8 LYS A CA 3
ATOM 1203 C C . LYS A 1 8 ? -1.040 -3.226 -13.300 1.00 0.00 8 LYS A C 3
ATOM 1204 O O . LYS A 1 8 ? -1.739 -2.419 -13.913 1.00 0.00 8 LYS A O 3
ATOM 1223 N N . TRP A 1 9 ? -1.501 -4.387 -12.849 1.00 0.00 9 TRP A N 3
ATOM 1224 C CA . TRP A 1 9 ? -2.888 -4.789 -13.053 1.00 0.00 9 TRP A CA 3
ATOM 1225 C C . TRP A 1 9 ? -3.811 -4.081 -12.067 1.00 0.00 9 TRP A C 3
ATOM 1226 O O . TRP A 1 9 ? -3.510 -3.988 -10.876 1.00 0.00 9 TRP A O 3
ATOM 1247 N N . CYS A 1 10 ? -4.935 -3.583 -12.569 1.00 0.00 10 CYS A N 3
ATOM 1248 C CA . CYS A 1 10 ? -5.902 -2.882 -11.732 1.00 0.00 10 CYS A CA 3
ATOM 1249 C C . CYS A 1 10 ? -7.308 -2.996 -12.315 1.00 0.00 10 CYS A C 3
ATOM 1250 O O . CYS A 1 10 ? -7.503 -3.033 -13.530 1.00 0.00 10 CYS A O 3
ATOM 1257 N N . PRO A 1 11 ? -8.313 -3.051 -11.428 1.00 0.00 11 PRO A N 3
ATOM 1258 C CA . PRO A 1 11 ? -9.719 -3.160 -11.830 1.00 0.00 11 PRO A CA 3
ATOM 1259 C C . PRO A 1 11 ? -10.236 -1.883 -12.483 1.00 0.00 11 PRO A C 3
ATOM 1260 O O . PRO A 1 11 ? -9.473 -0.951 -12.738 1.00 0.00 11 PRO A O 3
ATOM 1271 N N . LYS A 1 12 ? -11.536 -1.846 -12.752 1.00 0.00 12 LYS A N 3
ATOM 1272 C CA . LYS A 1 12 ? -12.157 -0.682 -13.374 1.00 0.00 12 LYS A CA 3
ATOM 1273 C C . LYS A 1 12 ? -12.141 0.514 -12.427 1.00 0.00 12 LYS A C 3
ATOM 1274 O O . LYS A 1 12 ? -12.518 0.401 -11.260 1.00 0.00 12 LYS A O 3
ATOM 1293 N N . THR A 1 13 ? -11.703 1.661 -12.937 1.00 0.00 13 THR A N 3
ATOM 1294 C CA . THR A 1 13 ? -11.639 2.878 -12.138 1.00 0.00 13 THR A CA 3
ATOM 1295 C C . THR A 1 13 ? -10.946 2.623 -10.804 1.00 0.00 13 THR A C 3
ATOM 1296 O O . THR A 1 13 ? -11.253 3.267 -9.801 1.00 0.00 13 THR A O 3
ATOM 1307 N N . ALA A 1 14 ? -10.008 1.682 -10.800 1.00 0.00 14 ALA A N 3
ATOM 1308 C CA . ALA A 1 14 ? -9.269 1.345 -9.590 1.00 0.00 14 ALA A CA 3
ATOM 1309 C C . ALA A 1 14 ? -8.562 2.569 -9.019 1.00 0.00 14 ALA A C 3
ATOM 1310 O O . ALA A 1 14 ? -8.405 3.592 -9.686 1.00 0.00 14 ALA A O 3
ATOM 1317 N N . PRO A 1 15 ? -8.125 2.466 -7.755 1.00 0.00 15 PRO A N 3
ATOM 1318 C CA . PRO A 1 15 ? -7.428 3.557 -7.067 1.00 0.00 15 PRO A CA 3
ATOM 1319 C C . PRO A 1 15 ? -6.033 3.801 -7.633 1.00 0.00 15 PRO A C 3
ATOM 1320 O O . PRO A 1 15 ? -5.032 3.630 -6.937 1.00 0.00 15 PRO A O 3
ATOM 1331 N N . CYS A 1 16 ? -5.975 4.203 -8.898 1.00 0.00 16 CYS A N 3
ATOM 1332 C CA . CYS A 1 16 ? -4.703 4.471 -9.557 1.00 0.00 16 CYS A CA 3
ATOM 1333 C C . CYS A 1 16 ? -3.958 5.608 -8.862 1.00 0.00 16 CYS A C 3
ATOM 1334 O O . CYS A 1 16 ? -4.509 6.286 -7.995 1.00 0.00 16 CYS A O 3
ATOM 1341 N N . CYS A 1 17 ? -2.704 5.810 -9.250 1.00 0.00 17 CYS A N 3
ATOM 1342 C CA . CYS A 1 17 ? -1.882 6.863 -8.665 1.00 0.00 17 CYS A CA 3
ATOM 1343 C C . CYS A 1 17 ? -2.509 8.235 -8.900 1.00 0.00 17 CYS A C 3
ATOM 1344 O O . CYS A 1 17 ? -2.797 8.967 -7.953 1.00 0.00 17 CYS A O 3
ATOM 1351 N N . ARG A 1 18 ? -2.717 8.575 -10.168 1.00 0.00 18 ARG A N 3
ATOM 1352 C CA . ARG A 1 18 ? -3.308 9.858 -10.527 1.00 0.00 18 ARG A CA 3
ATOM 1353 C C . ARG A 1 18 ? -3.395 10.011 -12.043 1.00 0.00 18 ARG A C 3
ATOM 1354 O O . ARG A 1 18 ? -4.470 10.198 -12.612 1.00 0.00 18 ARG A O 3
ATOM 1375 N N . PRO A 1 19 ? -2.235 9.931 -12.713 1.00 0.00 19 PRO A N 3
ATOM 1376 C CA . PRO A 1 19 ? -2.154 10.058 -14.171 1.00 0.00 19 PRO A CA 3
ATOM 1377 C C . PRO A 1 19 ? -2.766 8.863 -14.893 1.00 0.00 19 PRO A C 3
ATOM 1378 O O . PRO A 1 19 ? -3.210 8.975 -16.036 1.00 0.00 19 PRO A O 3
ATOM 1389 N N . LEU A 1 20 ? -2.788 7.718 -14.218 1.00 0.00 20 LEU A N 3
ATOM 1390 C CA . LEU A 1 20 ? -3.347 6.501 -14.795 1.00 0.00 20 LEU A CA 3
ATOM 1391 C C . LEU A 1 20 ? -4.871 6.537 -14.771 1.00 0.00 20 LEU A C 3
ATOM 1392 O O . LEU A 1 20 ? -5.474 7.067 -13.838 1.00 0.00 20 LEU A O 3
ATOM 1408 N N . GLN A 1 21 ? -5.488 5.969 -15.803 1.00 0.00 21 GLN A N 3
ATOM 1409 C CA . GLN A 1 21 ? -6.942 5.935 -15.899 1.00 0.00 21 GLN A CA 3
ATOM 1410 C C . GLN A 1 21 ? -7.478 4.548 -15.560 1.00 0.00 21 GLN A C 3
ATOM 1411 O O . GLN A 1 21 ? -8.690 4.344 -15.472 1.00 0.00 21 GLN A O 3
ATOM 1425 N N . CYS A 1 22 ? -6.569 3.598 -15.371 1.00 0.00 22 CYS A N 3
ATOM 1426 C CA . CYS A 1 22 ? -6.950 2.229 -15.043 1.00 0.00 22 CYS A CA 3
ATOM 1427 C C . CYS A 1 22 ? -7.740 1.596 -16.184 1.00 0.00 22 CYS A C 3
ATOM 1428 O O . CYS A 1 22 ? -8.893 1.200 -16.012 1.00 0.00 22 CYS A O 3
ATOM 1435 N N . LYS A 1 23 ? -7.112 1.503 -17.351 1.00 0.00 23 LYS A N 3
ATOM 1436 C CA . LYS A 1 23 ? -7.753 0.916 -18.522 1.00 0.00 23 LYS A CA 3
ATOM 1437 C C . LYS A 1 23 ? -7.214 -0.485 -18.793 1.00 0.00 23 LYS A C 3
ATOM 1438 O O . LYS A 1 23 ? -6.695 -1.145 -17.895 1.00 0.00 23 LYS A O 3
ATOM 1457 N N . GLY A 1 24 ? -7.341 -0.932 -20.039 1.00 0.00 24 GLY A N 3
ATOM 1458 C CA . GLY A 1 24 ? -6.861 -2.251 -20.406 1.00 0.00 24 GLY A CA 3
ATOM 1459 C C . GLY A 1 24 ? -7.627 -2.843 -21.573 1.00 0.00 24 GLY A C 3
ATOM 1460 O O . GLY A 1 24 ? -8.812 -2.573 -21.766 1.00 0.00 24 GLY A O 3
ATOM 1464 N N . PRO A 1 25 ? -6.942 -3.670 -22.377 1.00 0.00 25 PRO A N 3
ATOM 1465 C CA . PRO A 1 25 ? -7.545 -4.318 -23.545 1.00 0.00 25 PRO A CA 3
ATOM 1466 C C . PRO A 1 25 ? -8.565 -5.383 -23.155 1.00 0.00 25 PRO A C 3
ATOM 1467 O O . PRO A 1 25 ? -9.474 -5.696 -23.924 1.00 0.00 25 PRO A O 3
ATOM 1478 N N . SER A 1 26 ? -8.408 -5.935 -21.957 1.00 0.00 26 SER A N 3
ATOM 1479 C CA . SER A 1 26 ? -9.313 -6.968 -21.466 1.00 0.00 26 SER A CA 3
ATOM 1480 C C . SER A 1 26 ? -9.245 -7.073 -19.946 1.00 0.00 26 SER A C 3
ATOM 1481 O O . SER A 1 26 ? -8.363 -6.508 -19.298 1.00 0.00 26 SER A O 3
ATOM 1489 N N . PRO A 1 27 ? -10.197 -7.814 -19.362 1.00 0.00 27 PRO A N 3
ATOM 1490 C CA . PRO A 1 27 ? -10.268 -8.012 -17.911 1.00 0.00 27 PRO A CA 3
ATOM 1491 C C . PRO A 1 27 ? -9.132 -8.885 -17.389 1.00 0.00 27 PRO A C 3
ATOM 1492 O O . PRO A 1 27 ? -8.779 -8.824 -16.211 1.00 0.00 27 PRO A O 3
ATOM 1503 N N . LYS A 1 28 ? -8.561 -9.696 -18.273 1.00 0.00 28 LYS A N 3
ATOM 1504 C CA . LYS A 1 28 ? -7.463 -10.581 -17.903 1.00 0.00 28 LYS A CA 3
ATOM 1505 C C . LYS A 1 28 ? -6.127 -9.849 -17.973 1.00 0.00 28 LYS A C 3
ATOM 1506 O O . LYS A 1 28 ? -5.147 -10.268 -17.358 1.00 0.00 28 LYS A O 3
ATOM 1525 N N . GLN A 1 29 ? -6.097 -8.753 -18.725 1.00 0.00 29 GLN A N 3
ATOM 1526 C CA . GLN A 1 29 ? -4.880 -7.963 -18.874 1.00 0.00 29 GLN A CA 3
ATOM 1527 C C . GLN A 1 29 ? -5.146 -6.492 -18.569 1.00 0.00 29 GLN A C 3
ATOM 1528 O O . GLN A 1 29 ? -4.539 -5.603 -19.167 1.00 0.00 29 GLN A O 3
ATOM 1542 N N . LYS A 1 30 ? -6.057 -6.242 -17.634 1.00 0.00 30 LYS A N 3
ATOM 1543 C CA . LYS A 1 30 ? -6.404 -4.879 -17.248 1.00 0.00 30 LYS A CA 3
ATOM 1544 C C . LYS A 1 30 ? -5.293 -4.251 -16.412 1.00 0.00 30 LYS A C 3
ATOM 1545 O O . LYS A 1 30 ? -5.112 -4.594 -15.244 1.00 0.00 30 LYS A O 3
ATOM 1564 N N . LYS A 1 31 ? -4.552 -3.329 -17.018 1.00 0.00 31 LYS A N 3
ATOM 1565 C CA . LYS A 1 31 ? -3.461 -2.650 -16.329 1.00 0.00 31 LYS A CA 3
ATOM 1566 C C . LYS A 1 31 ? -3.661 -1.138 -16.350 1.00 0.00 31 LYS A C 3
ATOM 1567 O O . LYS A 1 31 ? -4.366 -0.607 -17.208 1.00 0.00 31 LYS A O 3
ATOM 1586 N N . CYS A 1 32 ? -3.035 -0.450 -15.402 1.00 0.00 32 CYS A N 3
ATOM 1587 C CA . CYS A 1 32 ? -3.143 1.001 -15.312 1.00 0.00 32 CYS A CA 3
ATOM 1588 C C . CYS A 1 32 ? -2.322 1.676 -16.407 1.00 0.00 32 CYS A C 3
ATOM 1589 O O . CYS A 1 32 ? -1.098 1.549 -16.450 1.00 0.00 32 CYS A O 3
ATOM 1596 N N . THR A 1 33 ? -3.005 2.396 -17.292 1.00 0.00 33 THR A N 3
ATOM 1597 C CA . THR A 1 33 ? -2.342 3.091 -18.387 1.00 0.00 33 THR A CA 3
ATOM 1598 C C . THR A 1 33 ? -2.343 4.599 -18.163 1.00 0.00 33 THR A C 3
ATOM 1599 O O . THR A 1 33 ? -3.307 5.159 -17.642 1.00 0.00 33 THR A O 3
ATOM 1610 N N . LYS A 1 34 ? -1.256 5.252 -18.560 1.00 0.00 34 LYS A N 3
ATOM 1611 C CA . LYS A 1 34 ? -1.131 6.697 -18.404 1.00 0.00 34 LYS A CA 3
ATOM 1612 C C . LYS A 1 34 ? -1.570 7.420 -19.673 1.00 0.00 34 LYS A C 3
ATOM 1613 O O . LYS A 1 34 ? -1.426 6.898 -20.779 1.00 0.00 34 LYS A O 3
ATOM 1632 N N . VAL A 1 35 ? -2.104 8.626 -19.507 1.00 0.00 35 VAL A N 3
ATOM 1633 C CA . VAL A 1 35 ? -2.561 9.423 -20.639 1.00 0.00 35 VAL A CA 3
ATOM 1634 C C . VAL A 1 35 ? -1.848 10.770 -20.687 1.00 0.00 35 VAL A C 3
ATOM 1635 O O . VAL A 1 35 ? -1.475 11.323 -19.653 1.00 0.00 35 VAL A O 3
ATOM 1648 N N . LYS A 1 1 ? 2.793 0.841 -0.486 1.00 0.00 1 LYS A N 4
ATOM 1649 C CA . LYS A 1 1 ? 3.113 0.995 -1.901 1.00 0.00 1 LYS A CA 4
ATOM 1650 C C . LYS A 1 1 ? 2.812 2.413 -2.376 1.00 0.00 1 LYS A C 4
ATOM 1651 O O . LYS A 1 1 ? 3.512 2.953 -3.232 1.00 0.00 1 LYS A O 4
ATOM 1670 N N . GLY A 1 2 ? 1.767 3.012 -1.813 1.00 0.00 2 GLY A N 4
ATOM 1671 C CA . GLY A 1 2 ? 1.394 4.363 -2.191 1.00 0.00 2 GLY A CA 4
ATOM 1672 C C . GLY A 1 2 ? 0.236 4.392 -3.169 1.00 0.00 2 GLY A C 4
ATOM 1673 O O . GLY A 1 2 ? -0.764 5.073 -2.938 1.00 0.00 2 GLY A O 4
ATOM 1677 N N . CYS A 1 3 ? 0.370 3.653 -4.265 1.00 0.00 3 CYS A N 4
ATOM 1678 C CA . CYS A 1 3 ? -0.672 3.597 -5.283 1.00 0.00 3 CYS A CA 4
ATOM 1679 C C . CYS A 1 3 ? -0.293 2.626 -6.397 1.00 0.00 3 CYS A C 4
ATOM 1680 O O . CYS A 1 3 ? 0.743 1.963 -6.331 1.00 0.00 3 CYS A O 4
ATOM 1687 N N . ILE A 1 4 ? -1.140 2.547 -7.418 1.00 0.00 4 ILE A N 4
ATOM 1688 C CA . ILE A 1 4 ? -0.893 1.657 -8.547 1.00 0.00 4 ILE A CA 4
ATOM 1689 C C . ILE A 1 4 ? -0.192 2.393 -9.683 1.00 0.00 4 ILE A C 4
ATOM 1690 O O . ILE A 1 4 ? -0.748 3.319 -10.275 1.00 0.00 4 ILE A O 4
ATOM 1706 N N . LYS A 1 5 ? 1.032 1.975 -9.985 1.00 0.00 5 LYS A N 4
ATOM 1707 C CA . LYS A 1 5 ? 1.810 2.591 -11.054 1.00 0.00 5 LYS A CA 4
ATOM 1708 C C . LYS A 1 5 ? 1.450 1.987 -12.407 1.00 0.00 5 LYS A C 4
ATOM 1709 O O . LYS A 1 5 ? 0.847 0.917 -12.478 1.00 0.00 5 LYS A O 4
ATOM 1728 N N . GLU A 1 6 ? 1.824 2.680 -13.478 1.00 0.00 6 GLU A N 4
ATOM 1729 C CA . GLU A 1 6 ? 1.540 2.210 -14.829 1.00 0.00 6 GLU A CA 4
ATOM 1730 C C . GLU A 1 6 ? 2.207 0.862 -15.088 1.00 0.00 6 GLU A C 4
ATOM 1731 O O . GLU A 1 6 ? 3.332 0.621 -14.654 1.00 0.00 6 GLU A O 4
ATOM 1743 N N . GLY A 1 7 ? 1.502 -0.014 -15.798 1.00 0.00 7 GLY A N 4
ATOM 1744 C CA . GLY A 1 7 ? 2.041 -1.326 -16.102 1.00 0.00 7 GLY A CA 4
ATOM 1745 C C . GLY A 1 7 ? 1.509 -2.400 -15.174 1.00 0.00 7 GLY A C 4
ATOM 1746 O O . GLY A 1 7 ? 1.578 -3.590 -15.485 1.00 0.00 7 GLY A O 4
ATOM 1750 N N . LYS A 1 8 ? 0.977 -1.982 -14.031 1.00 0.00 8 LYS A N 4
ATOM 1751 C CA . LYS A 1 8 ? 0.432 -2.916 -13.053 1.00 0.00 8 LYS A CA 4
ATOM 1752 C C . LYS A 1 8 ? -1.036 -3.211 -13.344 1.00 0.00 8 LYS A C 4
ATOM 1753 O O . LYS A 1 8 ? -1.732 -2.403 -13.958 1.00 0.00 8 LYS A O 4
ATOM 1772 N N . TRP A 1 9 ? -1.500 -4.373 -12.897 1.00 0.00 9 TRP A N 4
ATOM 1773 C CA . TRP A 1 9 ? -2.887 -4.774 -13.109 1.00 0.00 9 TRP A CA 4
ATOM 1774 C C . TRP A 1 9 ? -3.813 -4.072 -12.122 1.00 0.00 9 TRP A C 4
ATOM 1775 O O . TRP A 1 9 ? -3.516 -3.985 -10.930 1.00 0.00 9 TRP A O 4
ATOM 1796 N N . CYS A 1 10 ? -4.936 -3.571 -12.626 1.00 0.00 10 CYS A N 4
ATOM 1797 C CA . CYS A 1 10 ? -5.907 -2.876 -11.789 1.00 0.00 10 CYS A CA 4
ATOM 1798 C C . CYS A 1 10 ? -7.310 -2.982 -12.380 1.00 0.00 10 CYS A C 4
ATOM 1799 O O . CYS A 1 10 ? -7.498 -3.011 -13.596 1.00 0.00 10 CYS A O 4
ATOM 1806 N N . PRO A 1 11 ? -8.319 -3.042 -11.499 1.00 0.00 11 PRO A N 4
ATOM 1807 C CA . PRO A 1 11 ? -9.723 -3.145 -11.909 1.00 0.00 11 PRO A CA 4
ATOM 1808 C C . PRO A 1 11 ? -10.234 -1.863 -12.556 1.00 0.00 11 PRO A C 4
ATOM 1809 O O . PRO A 1 11 ? -9.467 -0.932 -12.804 1.00 0.00 11 PRO A O 4
ATOM 1820 N N . LYS A 1 12 ? -11.533 -1.820 -12.829 1.00 0.00 12 LYS A N 4
ATOM 1821 C CA . LYS A 1 12 ? -12.148 -0.651 -13.446 1.00 0.00 12 LYS A CA 4
ATOM 1822 C C . LYS A 1 12 ? -12.133 0.540 -12.492 1.00 0.00 12 LYS A C 4
ATOM 1823 O O . LYS A 1 12 ? -12.529 0.425 -11.332 1.00 0.00 12 LYS A O 4
ATOM 1842 N N . THR A 1 13 ? -11.673 1.684 -12.988 1.00 0.00 13 THR A N 4
ATOM 1843 C CA . THR A 1 13 ? -11.607 2.896 -12.181 1.00 0.00 13 THR A CA 4
ATOM 1844 C C . THR A 1 13 ? -10.922 2.629 -10.845 1.00 0.00 13 THR A C 4
ATOM 1845 O O . THR A 1 13 ? -11.222 3.276 -9.843 1.00 0.00 13 THR A O 4
ATOM 1856 N N . ALA A 1 14 ? -9.999 1.672 -10.840 1.00 0.00 14 ALA A N 4
ATOM 1857 C CA . ALA A 1 14 ? -9.269 1.322 -9.627 1.00 0.00 14 ALA A CA 4
ATOM 1858 C C . ALA A 1 14 ? -8.564 2.540 -9.040 1.00 0.00 14 ALA A C 4
ATOM 1859 O O . ALA A 1 14 ? -8.397 3.568 -9.698 1.00 0.00 14 ALA A O 4
ATOM 1866 N N . PRO A 1 15 ? -8.139 2.425 -7.773 1.00 0.00 15 PRO A N 4
ATOM 1867 C CA . PRO A 1 15 ? -7.445 3.508 -7.070 1.00 0.00 15 PRO A CA 4
ATOM 1868 C C . PRO A 1 15 ? -6.044 3.752 -7.620 1.00 0.00 15 PRO A C 4
ATOM 1869 O O . PRO A 1 15 ? -5.050 3.572 -6.917 1.00 0.00 15 PRO A O 4
ATOM 1880 N N . CYS A 1 16 ? -5.973 4.164 -8.882 1.00 0.00 16 CYS A N 4
ATOM 1881 C CA . CYS A 1 16 ? -4.694 4.433 -9.527 1.00 0.00 16 CYS A CA 4
ATOM 1882 C C . CYS A 1 16 ? -3.956 5.567 -8.821 1.00 0.00 16 CYS A C 4
ATOM 1883 O O . CYS A 1 16 ? -4.507 6.227 -7.940 1.00 0.00 16 CYS A O 4
ATOM 1890 N N . CYS A 1 17 ? -2.706 5.787 -9.214 1.00 0.00 17 CYS A N 4
ATOM 1891 C CA . CYS A 1 17 ? -1.891 6.840 -8.620 1.00 0.00 17 CYS A CA 4
ATOM 1892 C C . CYS A 1 17 ? -2.526 8.209 -8.842 1.00 0.00 17 CYS A C 4
ATOM 1893 O O . CYS A 1 17 ? -2.814 8.933 -7.889 1.00 0.00 17 CYS A O 4
ATOM 1900 N N . ARG A 1 18 ? -2.740 8.558 -10.107 1.00 0.00 18 ARG A N 4
ATOM 1901 C CA . ARG A 1 18 ? -3.340 9.841 -10.454 1.00 0.00 18 ARG A CA 4
ATOM 1902 C C . ARG A 1 18 ? -3.425 10.009 -11.968 1.00 0.00 18 ARG A C 4
ATOM 1903 O O . ARG A 1 18 ? -4.500 10.194 -12.538 1.00 0.00 18 ARG A O 4
ATOM 1924 N N . PRO A 1 19 ? -2.264 9.944 -12.637 1.00 0.00 19 PRO A N 4
ATOM 1925 C CA . PRO A 1 19 ? -2.180 10.086 -14.094 1.00 0.00 19 PRO A CA 4
ATOM 1926 C C . PRO A 1 19 ? -2.783 8.894 -14.828 1.00 0.00 19 PRO A C 4
ATOM 1927 O O . PRO A 1 19 ? -3.231 9.016 -15.969 1.00 0.00 19 PRO A O 4
ATOM 1938 N N . LEU A 1 20 ? -2.792 7.741 -14.168 1.00 0.00 20 LEU A N 4
ATOM 1939 C CA . LEU A 1 20 ? -3.341 6.525 -14.758 1.00 0.00 20 LEU A CA 4
ATOM 1940 C C . LEU A 1 20 ? -4.866 6.554 -14.744 1.00 0.00 20 LEU A C 4
ATOM 1941 O O . LEU A 1 20 ? -5.478 7.045 -13.797 1.00 0.00 20 LEU A O 4
ATOM 1957 N N . GLN A 1 21 ? -5.472 6.022 -15.801 1.00 0.00 21 GLN A N 4
ATOM 1958 C CA . GLN A 1 21 ? -6.926 5.985 -15.909 1.00 0.00 21 GLN A CA 4
ATOM 1959 C C . GLN A 1 21 ? -7.461 4.596 -15.579 1.00 0.00 21 GLN A C 4
ATOM 1960 O O . GLN A 1 21 ? -8.673 4.389 -15.497 1.00 0.00 21 GLN A O 4
ATOM 1974 N N . CYS A 1 22 ? -6.552 3.645 -15.392 1.00 0.00 22 CYS A N 4
ATOM 1975 C CA . CYS A 1 22 ? -6.932 2.275 -15.073 1.00 0.00 22 CYS A CA 4
ATOM 1976 C C . CYS A 1 22 ? -7.721 1.648 -16.218 1.00 0.00 22 CYS A C 4
ATOM 1977 O O . CYS A 1 22 ? -8.890 1.296 -16.062 1.00 0.00 22 CYS A O 4
ATOM 1984 N N . LYS A 1 23 ? -7.073 1.511 -17.370 1.00 0.00 23 LYS A N 4
ATOM 1985 C CA . LYS A 1 23 ? -7.712 0.925 -18.543 1.00 0.00 23 LYS A CA 4
ATOM 1986 C C . LYS A 1 23 ? -7.197 -0.488 -18.794 1.00 0.00 23 LYS A C 4
ATOM 1987 O O . LYS A 1 23 ? -6.711 -1.154 -17.881 1.00 0.00 23 LYS A O 4
ATOM 2006 N N . GLY A 1 24 ? -7.304 -0.940 -20.040 1.00 0.00 24 GLY A N 4
ATOM 2007 C CA . GLY A 1 24 ? -6.844 -2.271 -20.389 1.00 0.00 24 GLY A CA 4
ATOM 2008 C C . GLY A 1 24 ? -7.627 -2.873 -21.539 1.00 0.00 24 GLY A C 4
ATOM 2009 O O . GLY A 1 24 ? -8.809 -2.587 -21.730 1.00 0.00 24 GLY A O 4
ATOM 2013 N N . PRO A 1 25 ? -6.962 -3.727 -22.331 1.00 0.00 25 PRO A N 4
ATOM 2014 C CA . PRO A 1 25 ? -7.584 -4.387 -23.482 1.00 0.00 25 PRO A CA 4
ATOM 2015 C C . PRO A 1 25 ? -8.618 -5.427 -23.066 1.00 0.00 25 PRO A C 4
ATOM 2016 O O . PRO A 1 25 ? -9.554 -5.719 -23.810 1.00 0.00 25 PRO A O 4
ATOM 2027 N N . SER A 1 26 ? -8.444 -5.982 -21.871 1.00 0.00 26 SER A N 4
ATOM 2028 C CA . SER A 1 26 ? -9.362 -6.992 -21.356 1.00 0.00 26 SER A CA 4
ATOM 2029 C C . SER A 1 26 ? -9.267 -7.088 -19.836 1.00 0.00 26 SER A C 4
ATOM 2030 O O . SER A 1 26 ? -8.362 -6.537 -19.209 1.00 0.00 26 SER A O 4
ATOM 2038 N N . PRO A 1 27 ? -10.223 -7.806 -19.229 1.00 0.00 27 PRO A N 4
ATOM 2039 C CA . PRO A 1 27 ? -10.271 -7.993 -17.776 1.00 0.00 27 PRO A CA 4
ATOM 2040 C C . PRO A 1 27 ? -9.143 -8.885 -17.269 1.00 0.00 27 PRO A C 4
ATOM 2041 O O . PRO A 1 27 ? -8.772 -8.829 -16.096 1.00 0.00 27 PRO A O 4
ATOM 2052 N N . LYS A 1 28 ? -8.600 -9.708 -18.160 1.00 0.00 28 LYS A N 4
ATOM 2053 C CA . LYS A 1 28 ? -7.512 -10.611 -17.804 1.00 0.00 28 LYS A CA 4
ATOM 2054 C C . LYS A 1 28 ? -6.162 -9.912 -17.925 1.00 0.00 28 LYS A C 4
ATOM 2055 O O . LYS A 1 28 ? -5.172 -10.349 -17.340 1.00 0.00 28 LYS A O 4
ATOM 2074 N N . GLN A 1 29 ? -6.131 -8.824 -18.688 1.00 0.00 29 GLN A N 4
ATOM 2075 C CA . GLN A 1 29 ? -4.902 -8.064 -18.884 1.00 0.00 29 GLN A CA 4
ATOM 2076 C C . GLN A 1 29 ? -5.132 -6.580 -18.623 1.00 0.00 29 GLN A C 4
ATOM 2077 O O . GLN A 1 29 ? -4.499 -5.724 -19.241 1.00 0.00 29 GLN A O 4
ATOM 2091 N N . LYS A 1 30 ? -6.042 -6.280 -17.702 1.00 0.00 30 LYS A N 4
ATOM 2092 C CA . LYS A 1 30 ? -6.356 -4.899 -17.357 1.00 0.00 30 LYS A CA 4
ATOM 2093 C C . LYS A 1 30 ? -5.246 -4.284 -16.510 1.00 0.00 30 LYS A C 4
ATOM 2094 O O . LYS A 1 30 ? -5.024 -4.690 -15.369 1.00 0.00 30 LYS A O 4
ATOM 2113 N N . LYS A 1 31 ? -4.553 -3.301 -17.074 1.00 0.00 31 LYS A N 4
ATOM 2114 C CA . LYS A 1 31 ? -3.468 -2.627 -16.371 1.00 0.00 31 LYS A CA 4
ATOM 2115 C C . LYS A 1 31 ? -3.660 -1.114 -16.396 1.00 0.00 31 LYS A C 4
ATOM 2116 O O . LYS A 1 31 ? -4.355 -0.581 -17.262 1.00 0.00 31 LYS A O 4
ATOM 2135 N N . CYS A 1 32 ? -3.038 -0.428 -15.443 1.00 0.00 32 CYS A N 4
ATOM 2136 C CA . CYS A 1 32 ? -3.139 1.024 -15.357 1.00 0.00 32 CYS A CA 4
ATOM 2137 C C . CYS A 1 32 ? -2.301 1.694 -16.441 1.00 0.00 32 CYS A C 4
ATOM 2138 O O . CYS A 1 32 ? -1.080 1.537 -16.484 1.00 0.00 32 CYS A O 4
ATOM 2145 N N . THR A 1 33 ? -2.964 2.441 -17.318 1.00 0.00 33 THR A N 4
ATOM 2146 C CA . THR A 1 33 ? -2.281 3.134 -18.403 1.00 0.00 33 THR A CA 4
ATOM 2147 C C . THR A 1 33 ? -2.249 4.639 -18.161 1.00 0.00 33 THR A C 4
ATOM 2148 O O . THR A 1 33 ? -3.203 5.215 -17.639 1.00 0.00 33 THR A O 4
ATOM 2159 N N . LYS A 1 34 ? -1.145 5.271 -18.544 1.00 0.00 34 LYS A N 4
ATOM 2160 C CA . LYS A 1 34 ? -0.988 6.710 -18.370 1.00 0.00 34 LYS A CA 4
ATOM 2161 C C . LYS A 1 34 ? -1.393 7.459 -19.636 1.00 0.00 34 LYS A C 4
ATOM 2162 O O . LYS A 1 34 ? -1.203 6.966 -20.748 1.00 0.00 34 LYS A O 4
ATOM 2181 N N . VAL A 1 35 ? -1.950 8.652 -19.460 1.00 0.00 35 VAL A N 4
ATOM 2182 C CA . VAL A 1 35 ? -2.380 9.470 -20.588 1.00 0.00 35 VAL A CA 4
ATOM 2183 C C . VAL A 1 35 ? -1.776 10.868 -20.516 1.00 0.00 35 VAL A C 4
ATOM 2184 O O . VAL A 1 35 ? -1.638 11.440 -19.435 1.00 0.00 35 VAL A O 4
ATOM 2197 N N . LYS A 1 1 ? 1.919 0.190 0.559 1.00 0.00 1 LYS A N 5
ATOM 2198 C CA . LYS A 1 1 ? 1.705 0.352 -0.874 1.00 0.00 1 LYS A CA 5
ATOM 2199 C C . LYS A 1 1 ? 1.021 1.682 -1.175 1.00 0.00 1 LYS A C 5
ATOM 2200 O O . LYS A 1 1 ? -0.177 1.840 -0.944 1.00 0.00 1 LYS A O 5
ATOM 2219 N N . GLY A 1 2 ? 1.790 2.635 -1.692 1.00 0.00 2 GLY A N 5
ATOM 2220 C CA . GLY A 1 2 ? 1.239 3.938 -2.017 1.00 0.00 2 GLY A CA 5
ATOM 2221 C C . GLY A 1 2 ? 0.065 3.849 -2.972 1.00 0.00 2 GLY A C 5
ATOM 2222 O O . GLY A 1 2 ? -1.089 3.797 -2.545 1.00 0.00 2 GLY A O 5
ATOM 2226 N N . CYS A 1 3 ? 0.358 3.834 -4.268 1.00 0.00 3 CYS A N 5
ATOM 2227 C CA . CYS A 1 3 ? -0.681 3.754 -5.286 1.00 0.00 3 CYS A CA 5
ATOM 2228 C C . CYS A 1 3 ? -0.299 2.755 -6.376 1.00 0.00 3 CYS A C 5
ATOM 2229 O O . CYS A 1 3 ? 0.738 2.097 -6.292 1.00 0.00 3 CYS A O 5
ATOM 2236 N N . ILE A 1 4 ? -1.145 2.649 -7.395 1.00 0.00 4 ILE A N 5
ATOM 2237 C CA . ILE A 1 4 ? -0.895 1.732 -8.501 1.00 0.00 4 ILE A CA 5
ATOM 2238 C C . ILE A 1 4 ? -0.187 2.439 -9.652 1.00 0.00 4 ILE A C 5
ATOM 2239 O O . ILE A 1 4 ? -0.737 3.354 -10.266 1.00 0.00 4 ILE A O 5
ATOM 2255 N N . LYS A 1 5 ? 1.036 2.008 -9.940 1.00 0.00 5 LYS A N 5
ATOM 2256 C CA . LYS A 1 5 ? 1.820 2.597 -11.020 1.00 0.00 5 LYS A CA 5
ATOM 2257 C C . LYS A 1 5 ? 1.453 1.972 -12.362 1.00 0.00 5 LYS A C 5
ATOM 2258 O O . LYS A 1 5 ? 0.841 0.906 -12.413 1.00 0.00 5 LYS A O 5
ATOM 2277 N N . GLU A 1 6 ? 1.833 2.642 -13.445 1.00 0.00 6 GLU A N 5
ATOM 2278 C CA . GLU A 1 6 ? 1.544 2.150 -14.787 1.00 0.00 6 GLU A CA 5
ATOM 2279 C C . GLU A 1 6 ? 2.206 0.796 -15.025 1.00 0.00 6 GLU A C 5
ATOM 2280 O O . GLU A 1 6 ? 3.321 0.549 -14.567 1.00 0.00 6 GLU A O 5
ATOM 2292 N N . GLY A 1 7 ? 1.510 -0.078 -15.746 1.00 0.00 7 GLY A N 5
ATOM 2293 C CA . GLY A 1 7 ? 2.046 -1.396 -16.032 1.00 0.00 7 GLY A CA 5
ATOM 2294 C C . GLY A 1 7 ? 1.513 -2.456 -15.088 1.00 0.00 7 GLY A C 5
ATOM 2295 O O . GLY A 1 7 ? 1.581 -3.650 -15.379 1.00 0.00 7 GLY A O 5
ATOM 2299 N N . LYS A 1 8 ? 0.981 -2.019 -13.951 1.00 0.00 8 LYS A N 5
ATOM 2300 C CA . LYS A 1 8 ? 0.435 -2.938 -12.959 1.00 0.00 8 LYS A CA 5
ATOM 2301 C C . LYS A 1 8 ? -1.034 -3.235 -13.244 1.00 0.00 8 LYS A C 5
ATOM 2302 O O . LYS A 1 8 ? -1.730 -2.432 -13.865 1.00 0.00 8 LYS A O 5
ATOM 2321 N N . TRP A 1 9 ? -1.498 -4.391 -12.785 1.00 0.00 9 TRP A N 5
ATOM 2322 C CA . TRP A 1 9 ? -2.886 -4.793 -12.990 1.00 0.00 9 TRP A CA 5
ATOM 2323 C C . TRP A 1 9 ? -3.809 -4.078 -12.010 1.00 0.00 9 TRP A C 5
ATOM 2324 O O . TRP A 1 9 ? -3.511 -3.978 -10.820 1.00 0.00 9 TRP A O 5
ATOM 2345 N N . CYS A 1 10 ? -4.933 -3.582 -12.518 1.00 0.00 10 CYS A N 5
ATOM 2346 C CA . CYS A 1 10 ? -5.901 -2.875 -11.687 1.00 0.00 10 CYS A CA 5
ATOM 2347 C C . CYS A 1 10 ? -7.305 -2.988 -12.274 1.00 0.00 10 CYS A C 5
ATOM 2348 O O . CYS A 1 10 ? -7.496 -3.032 -13.489 1.00 0.00 10 CYS A O 5
ATOM 2355 N N . PRO A 1 11 ? -8.313 -3.036 -11.390 1.00 0.00 11 PRO A N 5
ATOM 2356 C CA . PRO A 1 11 ? -9.718 -3.144 -11.796 1.00 0.00 11 PRO A CA 5
ATOM 2357 C C . PRO A 1 11 ? -10.229 -1.869 -12.458 1.00 0.00 11 PRO A C 5
ATOM 2358 O O . PRO A 1 11 ? -9.462 -0.941 -12.718 1.00 0.00 11 PRO A O 5
ATOM 2369 N N . LYS A 1 12 ? -11.529 -1.829 -12.727 1.00 0.00 12 LYS A N 5
ATOM 2370 C CA . LYS A 1 12 ? -12.145 -0.666 -13.357 1.00 0.00 12 LYS A CA 5
ATOM 2371 C C . LYS A 1 12 ? -12.130 0.534 -12.417 1.00 0.00 12 LYS A C 5
ATOM 2372 O O . LYS A 1 12 ? -12.514 0.429 -11.251 1.00 0.00 12 LYS A O 5
ATOM 2391 N N . THR A 1 13 ? -11.684 1.677 -12.930 1.00 0.00 13 THR A N 5
ATOM 2392 C CA . THR A 1 13 ? -11.619 2.897 -12.136 1.00 0.00 13 THR A CA 5
ATOM 2393 C C . THR A 1 13 ? -10.932 2.647 -10.798 1.00 0.00 13 THR A C 5
ATOM 2394 O O . THR A 1 13 ? -11.239 3.299 -9.801 1.00 0.00 13 THR A O 5
ATOM 2405 N N . ALA A 1 14 ? -10.000 1.700 -10.785 1.00 0.00 14 ALA A N 5
ATOM 2406 C CA . ALA A 1 14 ? -9.268 1.366 -9.570 1.00 0.00 14 ALA A CA 5
ATOM 2407 C C . ALA A 1 14 ? -8.558 2.591 -9.002 1.00 0.00 14 ALA A C 5
ATOM 2408 O O . ALA A 1 14 ? -8.391 3.608 -9.675 1.00 0.00 14 ALA A O 5
ATOM 2415 N N . PRO A 1 15 ? -8.131 2.494 -7.735 1.00 0.00 15 PRO A N 5
ATOM 2416 C CA . PRO A 1 15 ? -7.433 3.585 -7.049 1.00 0.00 15 PRO A CA 5
ATOM 2417 C C . PRO A 1 15 ? -6.033 3.818 -7.606 1.00 0.00 15 PRO A C 5
ATOM 2418 O O . PRO A 1 15 ? -5.037 3.648 -6.902 1.00 0.00 15 PRO A O 5
ATOM 2429 N N . CYS A 1 16 ? -5.963 4.210 -8.874 1.00 0.00 16 CYS A N 5
ATOM 2430 C CA . CYS A 1 16 ? -4.685 4.466 -9.527 1.00 0.00 16 CYS A CA 5
ATOM 2431 C C . CYS A 1 16 ? -3.952 5.622 -8.852 1.00 0.00 16 CYS A C 5
ATOM 2432 O O . CYS A 1 16 ? -4.503 6.298 -7.982 1.00 0.00 16 CYS A O 5
ATOM 2439 N N . CYS A 1 17 ? -2.707 5.845 -9.260 1.00 0.00 17 CYS A N 5
ATOM 2440 C CA . CYS A 1 17 ? -1.897 6.918 -8.696 1.00 0.00 17 CYS A CA 5
ATOM 2441 C C . CYS A 1 17 ? -2.541 8.277 -8.954 1.00 0.00 17 CYS A C 5
ATOM 2442 O O . CYS A 1 17 ? -2.817 9.032 -8.022 1.00 0.00 17 CYS A O 5
ATOM 2449 N N . ARG A 1 18 ? -2.776 8.582 -10.226 1.00 0.00 18 ARG A N 5
ATOM 2450 C CA . ARG A 1 18 ? -3.385 9.851 -10.608 1.00 0.00 18 ARG A CA 5
ATOM 2451 C C . ARG A 1 18 ? -3.461 9.983 -12.126 1.00 0.00 18 ARG A C 5
ATOM 2452 O O . ARG A 1 18 ? -4.534 10.145 -12.707 1.00 0.00 18 ARG A O 5
ATOM 2473 N N . PRO A 1 19 ? -2.294 9.913 -12.785 1.00 0.00 19 PRO A N 5
ATOM 2474 C CA . PRO A 1 19 ? -2.201 10.022 -14.244 1.00 0.00 19 PRO A CA 5
ATOM 2475 C C . PRO A 1 19 ? -2.788 8.807 -14.955 1.00 0.00 19 PRO A C 5
ATOM 2476 O O . PRO A 1 19 ? -3.221 8.897 -16.104 1.00 0.00 19 PRO A O 5
ATOM 2487 N N . LEU A 1 20 ? -2.800 7.672 -14.264 1.00 0.00 20 LEU A N 5
ATOM 2488 C CA . LEU A 1 20 ? -3.335 6.439 -14.830 1.00 0.00 20 LEU A CA 5
ATOM 2489 C C . LEU A 1 20 ? -4.860 6.459 -14.837 1.00 0.00 20 LEU A C 5
ATOM 2490 O O . LEU A 1 20 ? -5.487 6.993 -13.922 1.00 0.00 20 LEU A O 5
ATOM 2506 N N . GLN A 1 21 ? -5.450 5.872 -15.873 1.00 0.00 21 GLN A N 5
ATOM 2507 C CA . GLN A 1 21 ? -6.902 5.822 -15.997 1.00 0.00 21 GLN A CA 5
ATOM 2508 C C . GLN A 1 21 ? -7.435 4.449 -15.601 1.00 0.00 21 GLN A C 5
ATOM 2509 O O . GLN A 1 21 ? -8.646 4.246 -15.506 1.00 0.00 21 GLN A O 5
ATOM 2523 N N . CYS A 1 22 ? -6.524 3.510 -15.371 1.00 0.00 22 CYS A N 5
ATOM 2524 C CA . CYS A 1 22 ? -6.902 2.156 -14.985 1.00 0.00 22 CYS A CA 5
ATOM 2525 C C . CYS A 1 22 ? -7.667 1.464 -16.110 1.00 0.00 22 CYS A C 5
ATOM 2526 O O . CYS A 1 22 ? -8.646 0.758 -15.867 1.00 0.00 22 CYS A O 5
ATOM 2533 N N . LYS A 1 23 ? -7.213 1.671 -17.341 1.00 0.00 23 LYS A N 5
ATOM 2534 C CA . LYS A 1 23 ? -7.853 1.067 -18.504 1.00 0.00 23 LYS A CA 5
ATOM 2535 C C . LYS A 1 23 ? -7.282 -0.320 -18.780 1.00 0.00 23 LYS A C 5
ATOM 2536 O O . LYS A 1 23 ? -6.646 -0.923 -17.917 1.00 0.00 23 LYS A O 5
ATOM 2555 N N . GLY A 1 24 ? -7.511 -0.820 -19.991 1.00 0.00 24 GLY A N 5
ATOM 2556 C CA . GLY A 1 24 ? -7.011 -2.132 -20.359 1.00 0.00 24 GLY A CA 5
ATOM 2557 C C . GLY A 1 24 ? -7.766 -2.733 -21.528 1.00 0.00 24 GLY A C 5
ATOM 2558 O O . GLY A 1 24 ? -8.956 -2.484 -21.720 1.00 0.00 24 GLY A O 5
ATOM 2562 N N . PRO A 1 25 ? -7.066 -3.544 -22.335 1.00 0.00 25 PRO A N 5
ATOM 2563 C CA . PRO A 1 25 ? -7.657 -4.197 -23.507 1.00 0.00 25 PRO A CA 5
ATOM 2564 C C . PRO A 1 25 ? -8.657 -5.282 -23.122 1.00 0.00 25 PRO A C 5
ATOM 2565 O O . PRO A 1 25 ? -9.585 -5.580 -23.874 1.00 0.00 25 PRO A O 5
ATOM 2576 N N . SER A 1 26 ? -8.462 -5.871 -21.946 1.00 0.00 26 SER A N 5
ATOM 2577 C CA . SER A 1 26 ? -9.345 -6.925 -21.463 1.00 0.00 26 SER A CA 5
ATOM 2578 C C . SER A 1 26 ? -9.238 -7.072 -19.948 1.00 0.00 26 SER A C 5
ATOM 2579 O O . SER A 1 26 ? -8.348 -6.515 -19.306 1.00 0.00 26 SER A O 5
ATOM 2587 N N . PRO A 1 27 ? -10.168 -7.840 -19.362 1.00 0.00 27 PRO A N 5
ATOM 2588 C CA . PRO A 1 27 ? -10.201 -8.079 -17.916 1.00 0.00 27 PRO A CA 5
ATOM 2589 C C . PRO A 1 27 ? -9.043 -8.953 -17.446 1.00 0.00 27 PRO A C 5
ATOM 2590 O O . PRO A 1 27 ? -8.659 -8.918 -16.277 1.00 0.00 27 PRO A O 5
ATOM 2601 N N . LYS A 1 28 ? -8.489 -9.737 -18.365 1.00 0.00 28 LYS A N 5
ATOM 2602 C CA . LYS A 1 28 ? -7.372 -10.619 -18.047 1.00 0.00 28 LYS A CA 5
ATOM 2603 C C . LYS A 1 28 ? -6.047 -9.868 -18.123 1.00 0.00 28 LYS A C 5
ATOM 2604 O O . LYS A 1 28 ? -5.048 -10.295 -17.543 1.00 0.00 28 LYS A O 5
ATOM 2623 N N . GLN A 1 29 ? -6.046 -8.749 -18.839 1.00 0.00 29 GLN A N 5
ATOM 2624 C CA . GLN A 1 29 ? -4.843 -7.939 -18.988 1.00 0.00 29 GLN A CA 5
ATOM 2625 C C . GLN A 1 29 ? -5.122 -6.479 -18.646 1.00 0.00 29 GLN A C 5
ATOM 2626 O O . GLN A 1 29 ? -4.529 -5.570 -19.225 1.00 0.00 29 GLN A O 5
ATOM 2640 N N . LYS A 1 30 ? -6.030 -6.262 -17.700 1.00 0.00 30 LYS A N 5
ATOM 2641 C CA . LYS A 1 30 ? -6.389 -4.913 -17.279 1.00 0.00 30 LYS A CA 5
ATOM 2642 C C . LYS A 1 30 ? -5.284 -4.298 -16.426 1.00 0.00 30 LYS A C 5
ATOM 2643 O O . LYS A 1 30 ? -5.108 -4.661 -15.263 1.00 0.00 30 LYS A O 5
ATOM 2662 N N . LYS A 1 31 ? -4.543 -3.363 -17.012 1.00 0.00 31 LYS A N 5
ATOM 2663 C CA . LYS A 1 31 ? -3.457 -2.694 -16.306 1.00 0.00 31 LYS A CA 5
ATOM 2664 C C . LYS A 1 31 ? -3.632 -1.179 -16.348 1.00 0.00 31 LYS A C 5
ATOM 2665 O O . LYS A 1 31 ? -4.303 -0.646 -17.232 1.00 0.00 31 LYS A O 5
ATOM 2684 N N . CYS A 1 32 ? -3.024 -0.491 -15.388 1.00 0.00 32 CYS A N 5
ATOM 2685 C CA . CYS A 1 32 ? -3.111 0.962 -15.315 1.00 0.00 32 CYS A CA 5
ATOM 2686 C C . CYS A 1 32 ? -2.265 1.613 -16.405 1.00 0.00 32 CYS A C 5
ATOM 2687 O O . CYS A 1 32 ? -1.041 1.471 -16.426 1.00 0.00 32 CYS A O 5
ATOM 2694 N N . THR A 1 33 ? -2.924 2.328 -17.312 1.00 0.00 33 THR A N 5
ATOM 2695 C CA . THR A 1 33 ? -2.234 3.001 -18.405 1.00 0.00 33 THR A CA 5
ATOM 2696 C C . THR A 1 33 ? -2.198 4.509 -18.188 1.00 0.00 33 THR A C 5
ATOM 2697 O O . THR A 1 33 ? -3.161 5.099 -17.697 1.00 0.00 33 THR A O 5
ATOM 2708 N N . LYS A 1 34 ? -1.083 5.129 -18.558 1.00 0.00 34 LYS A N 5
ATOM 2709 C CA . LYS A 1 34 ? -0.922 6.570 -18.406 1.00 0.00 34 LYS A CA 5
ATOM 2710 C C . LYS A 1 34 ? -1.291 7.298 -19.695 1.00 0.00 34 LYS A C 5
ATOM 2711 O O . LYS A 1 34 ? -1.087 6.779 -20.793 1.00 0.00 34 LYS A O 5
ATOM 2730 N N . VAL A 1 35 ? -1.834 8.503 -19.554 1.00 0.00 35 VAL A N 5
ATOM 2731 C CA . VAL A 1 35 ? -2.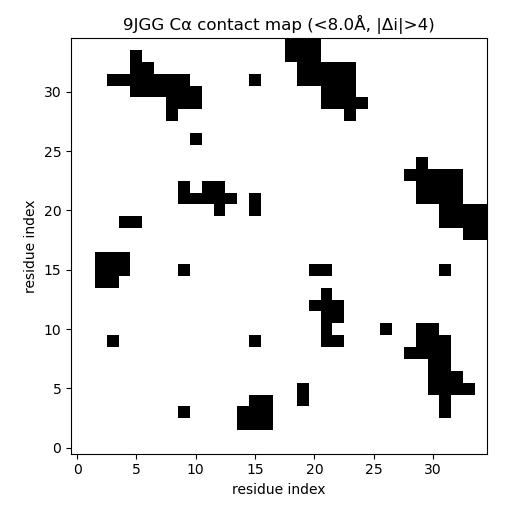229 9.303 -20.707 1.00 0.00 35 VAL A CA 5
ATOM 2732 C C . VAL A 1 35 ? -1.475 10.627 -20.742 1.00 0.00 35 VAL A C 5
ATOM 2733 O O . VAL A 1 35 ? -0.881 11.042 -19.747 1.00 0.00 35 VAL A O 5
ATOM 2746 N N . LYS A 1 1 ? 2.770 1.194 -0.133 1.00 0.00 1 LYS A N 6
ATOM 2747 C CA . LYS A 1 1 ? 2.353 0.959 -1.510 1.00 0.00 1 LYS A CA 6
ATOM 2748 C C . LYS A 1 1 ? 2.175 2.277 -2.257 1.00 0.00 1 LYS A C 6
ATOM 2749 O O . LYS A 1 1 ? 2.554 2.397 -3.421 1.00 0.00 1 LYS A O 6
ATOM 2768 N N . GLY A 1 2 ? 1.596 3.263 -1.579 1.00 0.00 2 GLY A N 6
ATOM 2769 C CA . GLY A 1 2 ? 1.379 4.559 -2.195 1.00 0.00 2 GLY A CA 6
ATOM 2770 C C . GLY A 1 2 ? 0.216 4.552 -3.167 1.00 0.00 2 GLY A C 6
ATOM 2771 O O . GLY A 1 2 ? -0.818 5.171 -2.915 1.00 0.00 2 GLY A O 6
ATOM 2775 N N . CYS A 1 3 ? 0.385 3.851 -4.283 1.00 0.00 3 CYS A N 6
ATOM 2776 C CA . CYS A 1 3 ? -0.657 3.767 -5.299 1.00 0.00 3 CYS A CA 6
ATOM 2777 C C . CYS A 1 3 ? -0.277 2.768 -6.388 1.00 0.00 3 CYS A C 6
ATOM 2778 O O . CYS A 1 3 ? 0.763 2.113 -6.308 1.00 0.00 3 CYS A O 6
ATOM 2785 N N . ILE A 1 4 ? -1.125 2.657 -7.404 1.00 0.00 4 ILE A N 6
ATOM 2786 C CA . ILE A 1 4 ? -0.877 1.739 -8.509 1.00 0.00 4 ILE A CA 6
ATOM 2787 C C . ILE A 1 4 ? -0.176 2.447 -9.664 1.00 0.00 4 ILE A C 6
ATOM 2788 O O . ILE A 1 4 ? -0.731 3.359 -10.277 1.00 0.00 4 ILE A O 6
ATOM 2804 N N . LYS A 1 5 ? 1.047 2.019 -9.958 1.00 0.00 5 LYS A N 6
ATOM 2805 C CA . LYS A 1 5 ? 1.825 2.608 -11.041 1.00 0.00 5 LYS A CA 6
ATOM 2806 C C . LYS A 1 5 ? 1.459 1.975 -12.380 1.00 0.00 5 LYS A C 6
ATOM 2807 O O . LYS A 1 5 ? 0.860 0.901 -12.426 1.00 0.00 5 LYS A O 6
ATOM 2826 N N . GLU A 1 6 ? 1.824 2.648 -13.467 1.00 0.00 6 GLU A N 6
ATOM 2827 C CA . GLU A 1 6 ? 1.534 2.150 -14.806 1.00 0.00 6 GLU A CA 6
ATOM 2828 C C . GLU A 1 6 ? 2.201 0.797 -15.040 1.00 0.00 6 GLU A C 6
ATOM 2829 O O . GLU A 1 6 ? 3.323 0.560 -14.594 1.00 0.00 6 GLU A O 6
ATOM 2841 N N . GLY A 1 7 ? 1.501 -0.087 -15.744 1.00 0.00 7 GLY A N 6
ATOM 2842 C CA . GLY A 1 7 ? 2.040 -1.405 -16.025 1.00 0.00 7 GLY A CA 6
ATOM 2843 C C . GLY A 1 7 ? 1.511 -2.462 -15.076 1.00 0.00 7 GLY A C 6
ATOM 2844 O O . GLY A 1 7 ? 1.582 -3.657 -15.363 1.00 0.00 7 GLY A O 6
ATOM 2848 N N . LYS A 1 8 ? 0.980 -2.023 -13.940 1.00 0.00 8 LYS A N 6
ATOM 2849 C CA . LYS A 1 8 ? 0.437 -2.939 -12.944 1.00 0.00 8 LYS A CA 6
ATOM 2850 C C . LYS A 1 8 ? -1.031 -3.241 -13.226 1.00 0.00 8 LYS A C 6
ATOM 2851 O O . LYS A 1 8 ? -1.728 -2.445 -13.854 1.00 0.00 8 LYS A O 6
ATOM 2870 N N . TRP A 1 9 ? -1.493 -4.394 -12.756 1.00 0.00 9 TRP A N 6
ATOM 2871 C CA . TRP A 1 9 ? -2.880 -4.800 -12.957 1.00 0.00 9 TRP A CA 6
ATOM 2872 C C . TRP A 1 9 ? -3.804 -4.081 -11.981 1.00 0.00 9 TRP A C 6
ATOM 2873 O O . TRP A 1 9 ? -3.507 -3.977 -10.790 1.00 0.00 9 TRP A O 6
ATOM 2894 N N . CYS A 1 10 ? -4.927 -3.586 -12.491 1.00 0.00 10 CYS A N 6
ATOM 2895 C CA . CYS A 1 10 ? -5.895 -2.876 -11.665 1.00 0.00 10 CYS A CA 6
ATOM 2896 C C . CYS A 1 10 ? -7.299 -2.989 -12.253 1.00 0.00 10 CYS A C 6
ATOM 2897 O O . CYS A 1 10 ? -7.488 -3.034 -13.468 1.00 0.00 10 CYS A O 6
ATOM 2904 N N . PRO A 1 11 ? -8.308 -3.037 -11.370 1.00 0.00 11 PRO A N 6
ATOM 2905 C CA . PRO A 1 11 ? -9.712 -3.146 -11.777 1.00 0.00 11 PRO A CA 6
ATOM 2906 C C . PRO A 1 11 ? -10.223 -1.871 -12.441 1.00 0.00 11 PRO A C 6
ATOM 2907 O O . PRO A 1 11 ? -9.456 -0.944 -12.702 1.00 0.00 11 PRO A O 6
ATOM 2918 N N . LYS A 1 12 ? -11.523 -1.831 -12.711 1.00 0.00 12 LYS A N 6
ATOM 2919 C CA . LYS A 1 12 ? -12.138 -0.669 -13.342 1.00 0.00 12 LYS A CA 6
ATOM 2920 C C . LYS A 1 12 ? -12.127 0.531 -12.401 1.00 0.00 12 LYS A C 6
ATOM 2921 O O . LYS A 1 12 ? -12.514 0.425 -11.237 1.00 0.00 12 LYS A O 6
ATOM 2940 N N . THR A 1 13 ? -11.681 1.675 -12.913 1.00 0.00 13 THR A N 6
ATOM 2941 C CA . THR A 1 13 ? -11.619 2.895 -12.119 1.00 0.00 13 THR A CA 6
ATOM 2942 C C . THR A 1 13 ? -10.930 2.647 -10.782 1.00 0.00 1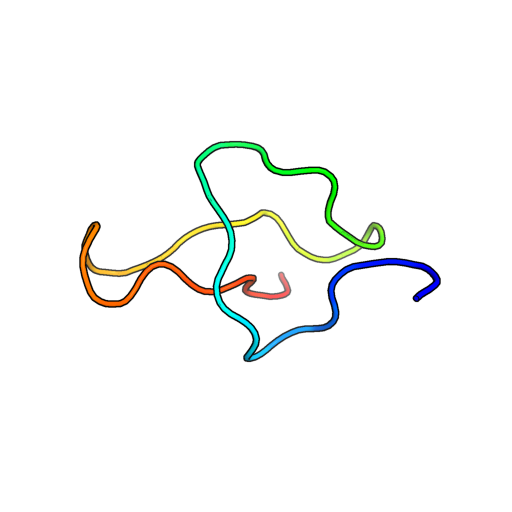3 THR A C 6
ATOM 2943 O O . THR A 1 13 ? -11.236 3.300 -9.785 1.00 0.00 13 THR A O 6
ATOM 2954 N N . ALA A 1 14 ? -9.997 1.700 -10.769 1.00 0.00 14 ALA A N 6
ATOM 2955 C CA . ALA A 1 14 ? -9.263 1.368 -9.555 1.00 0.00 14 ALA A CA 6
ATOM 2956 C C . ALA A 1 14 ? -8.552 2.594 -8.991 1.00 0.00 14 ALA A C 6
ATOM 2957 O O . ALA A 1 14 ? -8.386 3.610 -9.666 1.00 0.00 14 ALA A O 6
ATOM 2964 N N . PRO A 1 15 ? -8.121 2.498 -7.725 1.00 0.00 15 PRO A N 6
ATOM 2965 C CA . PRO A 1 15 ? -7.421 3.591 -7.042 1.00 0.00 15 PRO A CA 6
ATOM 2966 C C . PRO A 1 15 ? -6.022 3.822 -7.604 1.00 0.00 15 PRO A C 6
ATOM 2967 O O . PRO A 1 15 ? -5.024 3.649 -6.903 1.00 0.00 15 PRO A O 6
ATOM 2978 N N . CYS A 1 16 ? -5.956 4.216 -8.871 1.00 0.00 16 CYS A N 6
ATOM 2979 C CA . CYS A 1 16 ? -4.679 4.471 -9.527 1.00 0.00 16 CYS A CA 6
ATOM 2980 C C . CYS A 1 16 ? -3.946 5.630 -8.857 1.00 0.00 16 CYS A C 6
ATOM 2981 O O . CYS A 1 16 ? -4.495 6.308 -7.989 1.00 0.00 16 CYS A O 6
ATOM 2988 N N . CYS A 1 17 ? -2.701 5.850 -9.267 1.00 0.00 17 CYS A N 6
ATOM 2989 C CA . CYS A 1 17 ? -1.891 6.926 -8.708 1.00 0.00 17 CYS A CA 6
ATOM 2990 C C . CYS A 1 17 ? -2.536 8.284 -8.966 1.00 0.00 17 CYS A C 6
ATOM 2991 O O . CYS A 1 17 ? -2.815 9.038 -8.034 1.00 0.00 17 CYS A O 6
ATOM 2998 N N . ARG A 1 18 ? -2.770 8.589 -10.239 1.00 0.00 18 ARG A N 6
ATOM 2999 C CA . ARG A 1 18 ? -3.381 9.857 -10.620 1.00 0.00 18 ARG A CA 6
ATOM 3000 C C . ARG A 1 18 ? -3.462 9.986 -12.138 1.00 0.00 18 ARG A C 6
ATOM 3001 O O . ARG A 1 18 ? -4.537 10.146 -12.716 1.00 0.00 18 ARG A O 6
ATOM 3022 N N . PRO A 1 19 ? -2.298 9.916 -12.801 1.00 0.00 19 PRO A N 6
ATOM 3023 C CA . PRO A 1 19 ? -2.210 10.022 -14.261 1.00 0.00 19 PRO A CA 6
ATOM 3024 C C . PRO A 1 19 ? -2.799 8.806 -14.967 1.00 0.00 19 PRO A C 6
ATOM 3025 O O . PRO A 1 19 ? -3.236 8.893 -16.116 1.00 0.00 19 PRO A O 6
ATOM 3036 N N . LEU A 1 20 ? -2.807 7.672 -14.275 1.00 0.00 20 LEU A N 6
ATOM 3037 C CA . LEU A 1 20 ? -3.343 6.437 -14.836 1.00 0.00 20 LEU A CA 6
ATOM 3038 C C . LEU A 1 20 ? -4.868 6.457 -14.841 1.00 0.00 20 LEU A C 6
ATOM 3039 O O . LEU A 1 20 ? -5.493 6.992 -13.926 1.00 0.00 20 LEU A O 6
ATOM 3055 N N . GLN A 1 21 ? -5.459 5.869 -15.875 1.00 0.00 21 GLN A N 6
ATOM 3056 C CA . GLN A 1 21 ? -6.911 5.818 -15.997 1.00 0.00 21 GLN A CA 6
ATOM 3057 C C . GLN A 1 21 ? -7.444 4.447 -15.596 1.00 0.00 21 GLN A C 6
ATOM 3058 O O . GLN A 1 21 ? -8.654 4.245 -15.493 1.00 0.00 21 GLN A O 6
ATOM 3072 N N . CYS A 1 22 ? -6.533 3.506 -15.370 1.00 0.00 22 CYS A N 6
ATOM 3073 C CA . CYS A 1 22 ? -6.910 2.153 -14.981 1.00 0.00 22 CYS A CA 6
ATOM 3074 C C . CYS A 1 22 ? -7.680 1.459 -16.101 1.00 0.00 22 CYS A C 6
ATOM 3075 O O . CYS A 1 22 ? -8.665 0.764 -15.854 1.00 0.00 22 CYS A O 6
ATOM 3082 N N . LYS A 1 23 ? -7.223 1.653 -17.334 1.00 0.00 23 LYS A N 6
ATOM 3083 C CA . LYS A 1 23 ? -7.866 1.046 -18.493 1.00 0.00 23 LYS A CA 6
ATOM 3084 C C . LYS A 1 23 ? -7.288 -0.338 -18.773 1.00 0.00 23 LYS A C 6
ATOM 3085 O O . LYS A 1 23 ? -6.655 -0.943 -17.910 1.00 0.00 23 LYS A O 6
ATOM 3104 N N . GLY A 1 24 ? -7.509 -0.831 -19.988 1.00 0.00 24 GLY A N 6
ATOM 3105 C CA . GLY A 1 24 ? -7.002 -2.139 -20.360 1.00 0.00 24 GLY A CA 6
ATOM 3106 C C . GLY A 1 24 ? -7.742 -2.733 -21.542 1.00 0.00 24 GLY A C 6
ATOM 3107 O O . GLY A 1 24 ? -8.932 -2.488 -21.744 1.00 0.00 24 GLY A O 6
ATOM 3111 N N . PRO A 1 25 ? -7.030 -3.533 -22.350 1.00 0.00 25 PRO A N 6
ATOM 3112 C CA . PRO A 1 25 ? -7.607 -4.179 -23.533 1.00 0.00 25 PRO A CA 6
ATOM 3113 C C . PRO A 1 25 ? -8.606 -5.272 -23.168 1.00 0.00 25 PRO A C 6
ATOM 3114 O O . PRO A 1 25 ? -9.516 -5.576 -23.938 1.00 0.00 25 PRO A O 6
ATOM 3125 N N . SER A 1 26 ? -8.429 -5.859 -21.989 1.00 0.00 26 SER A N 6
ATOM 3126 C CA . SER A 1 26 ? -9.313 -6.921 -21.523 1.00 0.00 26 SER A CA 6
ATOM 3127 C C . SER A 1 26 ? -9.232 -7.069 -20.007 1.00 0.00 26 SER A C 6
ATOM 3128 O O . SER A 1 26 ? -8.356 -6.509 -19.348 1.00 0.00 26 SER A O 6
ATOM 3136 N N . PRO A 1 27 ? -10.170 -7.841 -19.438 1.00 0.00 27 PRO A N 6
ATOM 3137 C CA . PRO A 1 27 ? -10.228 -8.082 -17.993 1.00 0.00 27 PRO A CA 6
ATOM 3138 C C . PRO A 1 27 ? -9.074 -8.952 -17.504 1.00 0.00 27 PRO A C 6
ATOM 3139 O O . PRO A 1 27 ? -8.712 -8.917 -16.328 1.00 0.00 27 PRO A O 6
ATOM 3150 N N . LYS A 1 28 ? -8.500 -9.731 -18.414 1.00 0.00 28 LYS A N 6
ATOM 3151 C CA . LYS A 1 28 ? -7.386 -10.609 -18.077 1.00 0.00 28 LYS A CA 6
ATOM 3152 C C . LYS A 1 28 ? -6.063 -9.852 -18.121 1.00 0.00 28 LYS A C 6
ATOM 3153 O O . LYS A 1 28 ? -5.076 -10.274 -17.520 1.00 0.00 28 LYS A O 6
ATOM 3172 N N . GLN A 1 29 ? -6.052 -8.730 -18.835 1.00 0.00 29 GLN A N 6
ATOM 3173 C CA . GLN A 1 29 ? -4.850 -7.914 -18.956 1.00 0.00 29 GLN A CA 6
ATOM 3174 C C . GLN A 1 29 ? -5.142 -6.460 -18.602 1.00 0.00 29 GLN A C 6
ATOM 3175 O O . GLN A 1 29 ? -4.558 -5.541 -19.177 1.00 0.00 29 GLN A O 6
ATOM 3189 N N . LYS A 1 30 ? -6.048 -6.258 -17.652 1.00 0.00 30 LYS A N 6
ATOM 3190 C CA . LYS A 1 30 ? -6.418 -4.915 -17.220 1.00 0.00 30 LYS A CA 6
ATOM 3191 C C . LYS A 1 30 ? -5.311 -4.292 -16.374 1.00 0.00 30 LYS A C 6
ATOM 3192 O O . LYS A 1 30 ? -5.148 -4.628 -15.201 1.00 0.00 30 LYS A O 6
ATOM 3211 N N . LYS A 1 31 ? -4.555 -3.381 -16.977 1.00 0.00 31 LYS A N 6
ATOM 3212 C CA . LYS A 1 31 ? -3.466 -2.707 -16.280 1.00 0.00 31 LYS A CA 6
ATOM 3213 C C . LYS A 1 31 ? -3.643 -1.193 -16.327 1.00 0.00 31 LYS A C 6
ATOM 3214 O O . LYS A 1 31 ? -4.320 -0.664 -17.209 1.00 0.00 31 LYS A O 6
ATOM 3233 N N . CYS A 1 32 ? -3.029 -0.500 -15.374 1.00 0.00 32 CYS A N 6
ATOM 3234 C CA . CYS A 1 32 ? -3.118 0.954 -15.307 1.00 0.00 32 CYS A CA 6
ATOM 3235 C C . CYS A 1 32 ? -2.276 1.601 -16.403 1.00 0.00 32 CYS A C 6
ATOM 3236 O O . CYS A 1 32 ? -1.054 1.456 -16.430 1.00 0.00 32 CYS A O 6
ATOM 3243 N N . THR A 1 33 ? -2.940 2.317 -17.305 1.00 0.00 33 THR A N 6
ATOM 3244 C CA . THR A 1 33 ? -2.254 2.986 -18.404 1.00 0.00 33 THR A CA 6
ATOM 3245 C C . THR A 1 33 ? -2.215 4.495 -18.190 1.00 0.00 33 THR A C 6
ATOM 3246 O O . THR A 1 33 ? -3.173 5.088 -17.694 1.00 0.00 33 THR A O 6
ATOM 3257 N N . LYS A 1 34 ? -1.100 5.112 -18.566 1.00 0.00 34 LYS A N 6
ATOM 3258 C CA . LYS A 1 34 ? -0.935 6.553 -18.418 1.00 0.00 34 LYS A CA 6
ATOM 3259 C C . LYS A 1 34 ? -1.306 7.279 -19.707 1.00 0.00 34 LYS A C 6
ATOM 3260 O O . LYS A 1 34 ? -1.111 6.756 -20.804 1.00 0.00 34 LYS A O 6
ATOM 3279 N N . VAL A 1 35 ? -1.842 8.488 -19.567 1.00 0.00 35 VAL A N 6
ATOM 3280 C CA . VAL A 1 35 ? -2.237 9.287 -20.721 1.00 0.00 35 VAL A CA 6
ATOM 3281 C C . VAL A 1 35 ? -1.483 10.611 -20.757 1.00 0.00 35 VAL A C 6
ATOM 3282 O O . VAL A 1 35 ? -1.301 11.205 -21.820 1.00 0.00 35 VAL A O 6
ATOM 3295 N N . LYS A 1 1 ? 3.382 0.411 -0.727 1.00 0.00 1 LYS A N 7
ATOM 3296 C CA . LYS A 1 1 ? 2.375 0.189 -1.758 1.00 0.00 1 LYS A CA 7
ATOM 3297 C C . LYS A 1 1 ? 1.931 1.509 -2.379 1.00 0.00 1 LYS A C 7
ATOM 3298 O O . LYS A 1 1 ? 1.842 1.634 -3.599 1.00 0.00 1 LYS A O 7
ATOM 3317 N N . GLY A 1 2 ? 1.654 2.494 -1.529 1.00 0.00 2 GLY A N 7
ATOM 3318 C CA . GLY A 1 2 ? 1.223 3.792 -2.013 1.00 0.00 2 GLY A CA 7
ATOM 3319 C C . GLY A 1 2 ? 0.061 3.694 -2.981 1.00 0.00 2 GLY A C 7
ATOM 3320 O O . GLY A 1 2 ? -1.082 3.490 -2.572 1.00 0.00 2 GLY A O 7
ATOM 3324 N N . CYS A 1 3 ? 0.352 3.840 -4.270 1.00 0.00 3 CYS A N 7
ATOM 3325 C CA . CYS A 1 3 ? -0.677 3.769 -5.300 1.00 0.00 3 CYS A CA 7
ATOM 3326 C C . CYS A 1 3 ? -0.292 2.768 -6.385 1.00 0.00 3 CYS A C 7
ATOM 3327 O O . CYS A 1 3 ? 0.745 2.110 -6.297 1.00 0.00 3 CYS A O 7
ATOM 3334 N N . ILE A 1 4 ? -1.135 2.658 -7.406 1.00 0.00 4 ILE A N 7
ATOM 3335 C CA . ILE A 1 4 ? -0.883 1.738 -8.508 1.00 0.00 4 ILE A CA 7
ATOM 3336 C C . ILE A 1 4 ? -0.180 2.443 -9.663 1.00 0.00 4 ILE A C 7
ATOM 3337 O O . ILE A 1 4 ? -0.734 3.355 -10.278 1.00 0.00 4 ILE A O 7
ATOM 3353 N N . LYS A 1 5 ? 1.043 2.014 -9.955 1.00 0.00 5 LYS A N 7
ATOM 3354 C CA . LYS A 1 5 ? 1.823 2.602 -11.038 1.00 0.00 5 LYS A CA 7
ATOM 3355 C C . LYS A 1 5 ? 1.455 1.970 -12.377 1.00 0.00 5 LYS A C 7
ATOM 3356 O O . LYS A 1 5 ? 0.854 0.898 -12.423 1.00 0.00 5 LYS A O 7
ATOM 3375 N N . GLU A 1 6 ? 1.821 2.643 -13.464 1.00 0.00 6 GLU A N 7
ATOM 3376 C CA . GLU A 1 6 ? 1.530 2.146 -14.804 1.00 0.00 6 GLU A CA 7
ATOM 3377 C C . GLU A 1 6 ? 2.195 0.793 -15.039 1.00 0.00 6 GLU A C 7
ATOM 3378 O O . GLU A 1 6 ? 3.314 0.552 -14.588 1.00 0.00 6 GLU A O 7
ATOM 3390 N N . GLY A 1 7 ? 1.497 -0.088 -15.749 1.00 0.00 7 GLY A N 7
ATOM 3391 C CA . GLY A 1 7 ? 2.035 -1.406 -16.031 1.00 0.00 7 GLY A CA 7
ATOM 3392 C C . GLY A 1 7 ? 1.506 -2.464 -15.082 1.00 0.00 7 GLY A C 7
ATOM 3393 O O . GLY A 1 7 ? 1.575 -3.659 -15.371 1.00 0.00 7 GLY A O 7
ATOM 3397 N N . LYS A 1 8 ? 0.978 -2.025 -13.945 1.00 0.00 8 LYS A N 7
ATOM 3398 C CA . LYS A 1 8 ? 0.436 -2.941 -12.949 1.00 0.00 8 LYS A CA 7
ATOM 3399 C C . LYS A 1 8 ? -1.032 -3.244 -13.230 1.00 0.00 8 LYS A C 7
ATOM 3400 O O . LYS A 1 8 ? -1.730 -2.448 -13.860 1.00 0.00 8 LYS A O 7
ATOM 3419 N N . TRP A 1 9 ? -1.495 -4.396 -12.759 1.00 0.00 9 TRP A N 7
ATOM 3420 C CA . TRP A 1 9 ? -2.881 -4.802 -12.960 1.00 0.00 9 TRP A CA 7
ATOM 3421 C C . TRP A 1 9 ? -3.805 -4.083 -11.983 1.00 0.00 9 TRP A C 7
ATOM 3422 O O . TRP A 1 9 ? -3.508 -3.981 -10.793 1.00 0.00 9 TRP A O 7
ATOM 3443 N N . CYS A 1 10 ? -4.928 -3.587 -12.493 1.00 0.00 10 CYS A N 7
ATOM 3444 C CA . CYS A 1 10 ? -5.896 -2.877 -11.666 1.00 0.00 10 CYS A CA 7
ATOM 3445 C C . CYS A 1 10 ? -7.300 -2.991 -12.253 1.00 0.00 10 CYS A C 7
ATOM 3446 O O . CYS A 1 10 ? -7.490 -3.036 -13.469 1.00 0.00 10 CYS A O 7
ATOM 3453 N N . PRO A 1 11 ? -8.308 -3.040 -11.370 1.00 0.00 11 PRO A N 7
ATOM 3454 C CA . PRO A 1 11 ? -9.712 -3.149 -11.776 1.00 0.00 11 PRO A CA 7
ATOM 3455 C C . PRO A 1 11 ? -10.224 -1.874 -12.439 1.00 0.00 11 PRO A C 7
ATOM 3456 O O . PRO A 1 11 ? -9.458 -0.946 -12.699 1.00 0.00 11 PRO A O 7
ATOM 3467 N N . LYS A 1 12 ? -11.524 -1.835 -12.710 1.00 0.00 12 LYS A N 7
ATOM 3468 C CA . LYS A 1 12 ? -12.140 -0.674 -13.340 1.00 0.00 12 LYS A CA 7
ATOM 3469 C C . LYS A 1 12 ? -12.128 0.527 -12.400 1.00 0.00 12 LYS A C 7
ATOM 3470 O O . LYS A 1 12 ? -12.514 0.421 -11.235 1.00 0.00 12 LYS A O 7
ATOM 3489 N N . THR A 1 13 ? -11.683 1.670 -12.913 1.00 0.00 13 THR A N 7
ATOM 3490 C CA . THR A 1 13 ? -11.621 2.891 -12.119 1.00 0.00 13 THR A CA 7
ATOM 3491 C C . THR A 1 13 ? -10.934 2.642 -10.781 1.00 0.00 13 THR A C 7
ATOM 3492 O O . THR A 1 13 ? -11.249 3.288 -9.781 1.00 0.00 13 THR A O 7
ATOM 3503 N N . ALA A 1 14 ? -9.995 1.702 -10.769 1.00 0.00 14 ALA A N 7
ATOM 3504 C CA . ALA A 1 14 ? -9.262 1.370 -9.553 1.00 0.00 14 ALA A CA 7
ATOM 3505 C C . ALA A 1 14 ? -8.549 2.595 -8.990 1.00 0.00 14 ALA A C 7
ATOM 3506 O O . ALA A 1 14 ? -8.383 3.612 -9.665 1.00 0.00 14 ALA A O 7
ATOM 3513 N N . PRO A 1 15 ? -8.118 2.500 -7.724 1.00 0.00 15 PRO A N 7
ATOM 3514 C CA . PRO A 1 15 ? -7.417 3.592 -7.042 1.00 0.00 15 PRO A CA 7
ATOM 3515 C C . PRO A 1 15 ? -6.018 3.823 -7.604 1.00 0.00 15 PRO A C 7
ATOM 3516 O O . PRO A 1 15 ? -5.020 3.648 -6.904 1.00 0.00 15 PRO A O 7
ATOM 3527 N N . CYS A 1 16 ? -5.953 4.217 -8.871 1.00 0.00 16 CYS A N 7
ATOM 3528 C CA . CYS A 1 16 ? -4.676 4.472 -9.528 1.00 0.00 16 CYS A CA 7
ATOM 3529 C C . CYS A 1 16 ? -3.943 5.631 -8.859 1.00 0.00 16 CYS A C 7
ATOM 3530 O O . CYS A 1 16 ? -4.492 6.310 -7.991 1.00 0.00 16 CYS A O 7
ATOM 3537 N N . CYS A 1 17 ? -2.698 5.852 -9.269 1.00 0.00 17 CYS A N 7
ATOM 3538 C CA . CYS A 1 17 ? -1.888 6.927 -8.711 1.00 0.00 17 CYS A CA 7
ATOM 3539 C C . CYS A 1 17 ? -2.534 8.285 -8.969 1.00 0.00 17 CYS A C 7
ATOM 3540 O O . CYS A 1 17 ? -2.812 9.040 -8.037 1.00 0.00 17 CYS A O 7
ATOM 3547 N N . ARG A 1 18 ? -2.769 8.590 -10.241 1.00 0.00 18 ARG A N 7
ATOM 3548 C CA . ARG A 1 18 ? -3.381 9.857 -10.623 1.00 0.00 18 ARG A CA 7
ATOM 3549 C C . ARG A 1 18 ? -3.461 9.986 -12.141 1.00 0.00 18 ARG A C 7
ATOM 3550 O O . ARG A 1 18 ? -4.537 10.146 -12.719 1.00 0.00 18 ARG A O 7
ATOM 3571 N N . PRO A 1 19 ? -2.297 9.916 -12.804 1.00 0.00 19 PRO A N 7
ATOM 3572 C CA . PRO A 1 19 ? -2.209 10.023 -14.263 1.00 0.00 19 PRO A CA 7
ATOM 3573 C C . PRO A 1 19 ? -2.797 8.807 -14.970 1.00 0.00 19 PRO A C 7
ATOM 3574 O O . PRO A 1 19 ? -3.232 8.894 -16.119 1.00 0.00 19 PRO A O 7
ATOM 3585 N N . LEU A 1 20 ? -2.807 7.674 -14.277 1.00 0.00 20 LEU A N 7
ATOM 3586 C CA . LEU A 1 20 ? -3.343 6.438 -14.839 1.00 0.00 20 LEU A CA 7
ATOM 3587 C C . LEU A 1 20 ? -4.868 6.459 -14.844 1.00 0.00 20 LEU A C 7
ATOM 3588 O O . LEU A 1 20 ? -5.493 6.999 -13.933 1.00 0.00 20 LEU A O 7
ATOM 3604 N N . GLN A 1 21 ? -5.459 5.864 -15.875 1.00 0.00 21 GLN A N 7
ATOM 3605 C CA . GLN A 1 21 ? -6.911 5.813 -15.998 1.00 0.00 21 GLN A CA 7
ATOM 3606 C C . GLN A 1 21 ? -7.443 4.441 -15.596 1.00 0.00 21 GLN A C 7
ATOM 3607 O O . GLN A 1 21 ? -8.654 4.238 -15.495 1.00 0.00 21 GLN A O 7
ATOM 3621 N N . CYS A 1 22 ? -6.531 3.502 -15.367 1.00 0.00 22 CYS A N 7
ATOM 3622 C CA . CYS A 1 22 ? -6.908 2.149 -14.977 1.00 0.00 22 CYS A CA 7
ATOM 3623 C C . CYS A 1 22 ? -7.676 1.454 -16.098 1.00 0.00 22 CYS A C 7
ATOM 3624 O O . CYS A 1 22 ? -8.657 0.751 -15.850 1.00 0.00 22 CYS A O 7
ATOM 3631 N N . LYS A 1 23 ? -7.224 1.655 -17.331 1.00 0.00 23 LYS A N 7
ATOM 3632 C CA . LYS A 1 23 ? -7.866 1.047 -18.490 1.00 0.00 23 LYS A CA 7
ATOM 3633 C C . LYS A 1 23 ? -7.288 -0.337 -18.770 1.00 0.00 23 LYS A C 7
ATOM 3634 O O . LYS A 1 23 ? -6.656 -0.942 -17.905 1.00 0.00 23 LYS A O 7
ATOM 3653 N N . GLY A 1 24 ? -7.508 -0.831 -19.984 1.00 0.00 24 GLY A N 7
ATOM 3654 C CA . GLY A 1 24 ? -7.001 -2.139 -20.356 1.00 0.00 24 GLY A CA 7
ATOM 3655 C C . GLY A 1 24 ? -7.739 -2.732 -21.540 1.00 0.00 24 GLY A C 7
ATOM 3656 O O . GLY A 1 24 ? -8.929 -2.488 -21.743 1.00 0.00 24 GLY A O 7
ATOM 3660 N N . PRO A 1 25 ? -7.026 -3.530 -22.347 1.00 0.00 25 PRO A N 7
ATOM 3661 C CA . PRO A 1 25 ? -7.600 -4.175 -23.532 1.00 0.00 25 PRO A CA 7
ATOM 3662 C C . PRO A 1 25 ? -8.598 -5.270 -23.169 1.00 0.00 25 PRO A C 7
ATOM 3663 O O . PRO A 1 25 ? -9.506 -5.576 -23.942 1.00 0.00 25 PRO A O 7
ATOM 3674 N N . SER A 1 26 ? -8.423 -5.856 -21.989 1.00 0.00 26 SER A N 7
ATOM 3675 C CA . SER A 1 26 ? -9.307 -6.920 -21.526 1.00 0.00 26 SER A CA 7
ATOM 3676 C C . SER A 1 26 ? -9.230 -7.067 -20.009 1.00 0.00 26 SER A C 7
ATOM 3677 O O . SER A 1 26 ? -8.357 -6.505 -19.348 1.00 0.00 26 SER A O 7
ATOM 3685 N N . PRO A 1 27 ? -10.167 -7.843 -19.443 1.00 0.00 27 PRO A N 7
ATOM 3686 C CA . PRO A 1 27 ? -10.228 -8.084 -17.998 1.00 0.00 27 PRO A CA 7
ATOM 3687 C C . PRO A 1 27 ? -9.074 -8.950 -17.506 1.00 0.00 27 PRO A C 7
ATOM 3688 O O . PRO A 1 27 ? -8.715 -8.914 -16.329 1.00 0.00 27 PRO A O 7
ATOM 3699 N N . LYS A 1 28 ? -8.496 -9.729 -18.414 1.00 0.00 28 LYS A N 7
ATOM 3700 C CA . LYS A 1 28 ? -7.381 -10.604 -18.073 1.00 0.00 28 LYS A CA 7
ATOM 3701 C C . LYS A 1 28 ? -6.059 -9.843 -18.116 1.00 0.00 28 LYS A C 7
ATOM 3702 O O . LYS A 1 28 ? -5.072 -10.263 -17.513 1.00 0.00 28 LYS A O 7
ATOM 3721 N N . GLN A 1 29 ? -6.050 -8.722 -18.830 1.00 0.00 29 GLN A N 7
ATOM 3722 C CA . GLN A 1 29 ? -4.849 -7.903 -18.949 1.00 0.00 29 GLN A CA 7
ATOM 3723 C C . GLN A 1 29 ? -5.145 -6.449 -18.595 1.00 0.00 29 GLN A C 7
ATOM 3724 O O . GLN A 1 29 ? -4.566 -5.529 -19.172 1.00 0.00 29 GLN A O 7
ATOM 3738 N N . LYS A 1 30 ? -6.050 -6.249 -17.643 1.00 0.00 30 LYS A N 7
ATOM 3739 C CA . LYS A 1 30 ? -6.423 -4.908 -17.211 1.00 0.00 30 LYS A CA 7
ATOM 3740 C C . LYS A 1 30 ? -5.318 -4.281 -16.366 1.00 0.00 30 LYS A C 7
ATOM 3741 O O . LYS A 1 30 ? -5.163 -4.605 -15.189 1.00 0.00 30 LYS A O 7
ATOM 3760 N N . LYS A 1 31 ? -4.553 -3.381 -16.975 1.00 0.00 31 LYS A N 7
ATOM 3761 C CA . LYS A 1 31 ? -3.464 -2.707 -16.279 1.00 0.00 31 LYS A CA 7
ATOM 3762 C C . LYS A 1 31 ? -3.642 -1.193 -16.328 1.00 0.00 31 LYS A C 7
ATOM 3763 O O . LYS A 1 31 ? -4.320 -0.665 -17.211 1.00 0.00 31 LYS A O 7
ATOM 3782 N N . CYS A 1 32 ? -3.029 -0.498 -15.376 1.00 0.00 32 CYS A N 7
ATOM 3783 C CA . CYS A 1 32 ? -3.119 0.956 -15.310 1.00 0.00 32 CYS A CA 7
ATOM 3784 C C . CYS A 1 32 ? -2.276 1.603 -16.406 1.00 0.00 32 CYS A C 7
ATOM 3785 O O . CYS A 1 32 ? -1.054 1.459 -16.432 1.00 0.00 32 CYS A O 7
ATOM 3792 N N . THR A 1 33 ? -2.939 2.317 -17.310 1.00 0.00 33 THR A N 7
ATOM 3793 C CA . THR A 1 33 ? -2.253 2.985 -18.409 1.00 0.00 33 THR A CA 7
ATOM 3794 C C . THR A 1 33 ? -2.214 4.494 -18.195 1.00 0.00 33 THR A C 7
ATOM 3795 O O . THR A 1 33 ? -3.172 5.087 -17.700 1.00 0.00 33 THR A O 7
ATOM 3806 N N . LYS A 1 34 ? -1.099 5.111 -18.572 1.00 0.00 34 LYS A N 7
ATOM 3807 C CA . LYS A 1 34 ? -0.934 6.552 -18.424 1.00 0.00 34 LYS A CA 7
ATOM 3808 C C . LYS A 1 34 ? -1.304 7.278 -19.713 1.00 0.00 34 LYS A C 7
ATOM 3809 O O . LYS A 1 34 ? -1.100 6.758 -20.811 1.00 0.00 34 LYS A O 7
ATOM 3828 N N . VAL A 1 35 ? -1.849 8.482 -19.574 1.00 0.00 35 VAL A N 7
ATOM 3829 C CA . VAL A 1 35 ? -2.245 9.281 -20.728 1.00 0.00 35 VAL A CA 7
ATOM 3830 C C . VAL A 1 35 ? -1.492 10.605 -20.765 1.00 0.00 35 VAL A C 7
ATOM 3831 O O . VAL A 1 35 ? -1.081 11.127 -19.728 1.00 0.00 35 VAL A O 7
ATOM 3844 N N . LYS A 1 1 ? 3.329 0.501 -0.803 1.00 0.00 1 LYS A N 8
ATOM 3845 C CA . LYS A 1 1 ? 3.483 0.804 -2.221 1.00 0.00 1 LYS A CA 8
ATOM 3846 C C . LYS A 1 1 ? 2.950 2.197 -2.541 1.00 0.00 1 LYS A C 8
ATOM 3847 O O . LYS A 1 1 ? 3.479 2.891 -3.407 1.00 0.00 1 LYS A O 8
ATOM 3866 N N . GLY A 1 2 ? 1.898 2.600 -1.834 1.00 0.00 2 GLY A N 8
ATOM 3867 C CA . GLY A 1 2 ? 1.311 3.908 -2.056 1.00 0.00 2 GLY A CA 8
ATOM 3868 C C . GLY A 1 2 ? 0.128 3.860 -3.002 1.00 0.00 2 GLY A C 8
ATOM 3869 O O . GLY A 1 2 ? -1.022 3.979 -2.577 1.00 0.00 2 GLY A O 8
ATOM 3873 N N . CYS A 1 3 ? 0.408 3.686 -4.290 1.00 0.00 3 CYS A N 8
ATOM 3874 C CA . CYS A 1 3 ? -0.641 3.624 -5.300 1.00 0.00 3 CYS A CA 8
ATOM 3875 C C . CYS A 1 3 ? -0.268 2.650 -6.413 1.00 0.00 3 CYS A C 8
ATOM 3876 O O . CYS A 1 3 ? 0.770 1.990 -6.352 1.00 0.00 3 CYS A O 8
ATOM 3883 N N . ILE A 1 4 ? -1.121 2.566 -7.428 1.00 0.00 4 ILE A N 8
ATOM 3884 C CA . ILE A 1 4 ? -0.880 1.674 -8.556 1.00 0.00 4 ILE A CA 8
ATOM 3885 C C . ILE A 1 4 ? -0.183 2.406 -9.697 1.00 0.00 4 ILE A C 8
ATOM 3886 O O . ILE A 1 4 ? -0.744 3.327 -10.293 1.00 0.00 4 ILE A O 8
ATOM 3902 N N . LYS A 1 5 ? 1.042 1.991 -9.999 1.00 0.00 5 LYS A N 8
ATOM 3903 C CA . LYS A 1 5 ? 1.816 2.604 -11.072 1.00 0.00 5 LYS A CA 8
ATOM 3904 C C . LYS A 1 5 ? 1.451 1.997 -12.423 1.00 0.00 5 LYS A C 8
ATOM 3905 O O . LYS A 1 5 ? 0.844 0.929 -12.488 1.00 0.00 5 LYS A O 8
ATOM 3924 N N . GLU A 1 6 ? 1.826 2.685 -13.497 1.00 0.00 6 GLU A N 8
ATOM 3925 C CA . GLU A 1 6 ? 1.537 2.211 -14.845 1.00 0.00 6 GLU A CA 8
ATOM 3926 C C . GLU A 1 6 ? 2.201 0.861 -15.102 1.00 0.00 6 GLU A C 8
ATOM 3927 O O . GLU A 1 6 ? 3.327 0.619 -14.669 1.00 0.00 6 GLU A O 8
ATOM 3939 N N . GLY A 1 7 ? 1.494 -0.015 -15.809 1.00 0.00 7 GLY A N 8
ATOM 3940 C CA . GLY A 1 7 ? 2.030 -1.329 -16.110 1.00 0.00 7 GLY A CA 8
ATOM 3941 C C . GLY A 1 7 ? 1.500 -2.400 -15.177 1.00 0.00 7 GLY A C 8
ATOM 3942 O O . GLY A 1 7 ? 1.568 -3.590 -15.483 1.00 0.00 7 GLY A O 8
ATOM 3946 N N . LYS A 1 8 ? 0.972 -1.977 -14.034 1.00 0.00 8 LYS A N 8
ATOM 3947 C CA . LYS A 1 8 ? 0.428 -2.907 -13.051 1.00 0.00 8 LYS A CA 8
ATOM 3948 C C . LYS A 1 8 ? -1.041 -3.204 -13.338 1.00 0.00 8 LYS A C 8
ATOM 3949 O O . LYS A 1 8 ? -1.739 -2.396 -13.950 1.00 0.00 8 LYS A O 8
ATOM 3968 N N . TRP A 1 9 ? -1.502 -4.366 -12.891 1.00 0.00 9 TRP A N 8
ATOM 3969 C CA . TRP A 1 9 ? -2.889 -4.768 -13.098 1.00 0.00 9 TRP A CA 8
ATOM 3970 C C . TRP A 1 9 ? -3.813 -4.066 -12.110 1.00 0.00 9 TRP A C 8
ATOM 3971 O O . TRP A 1 9 ? -3.515 -3.982 -10.918 1.00 0.00 9 TRP A O 8
ATOM 3992 N N . CYS A 1 10 ? -4.936 -3.562 -12.611 1.00 0.00 10 CYS A N 8
ATOM 3993 C CA . CYS A 1 10 ? -5.904 -2.867 -11.773 1.00 0.00 10 CYS A CA 8
ATOM 3994 C C . CYS A 1 10 ? -7.309 -2.978 -12.357 1.00 0.00 10 CYS A C 8
ATOM 3995 O O . CYS A 1 10 ? -7.503 -3.005 -13.573 1.00 0.00 10 CYS A O 8
ATOM 4002 N N . PRO A 1 11 ? -8.315 -3.045 -11.472 1.00 0.00 11 PRO A N 8
ATOM 4003 C CA . PRO A 1 11 ? -9.720 -3.154 -11.876 1.00 0.00 11 PRO A CA 8
ATOM 4004 C C . PRO A 1 11 ? -10.239 -1.871 -12.518 1.00 0.00 11 PRO A C 8
ATOM 4005 O O . PRO A 1 11 ? -9.479 -0.933 -12.759 1.00 0.00 11 PRO A O 8
ATOM 4016 N N . LYS A 1 12 ? -11.539 -1.837 -12.791 1.00 0.00 12 LYS A N 8
ATOM 4017 C CA . LYS A 1 12 ? -12.162 -0.669 -13.404 1.00 0.00 12 LYS A CA 8
ATOM 4018 C C . LYS A 1 12 ? -12.142 0.521 -12.450 1.00 0.00 12 LYS A C 8
ATOM 4019 O O . LYS A 1 12 ? -12.525 0.403 -11.285 1.00 0.00 12 LYS A O 8
ATOM 4038 N N . THR A 1 13 ? -11.695 1.668 -12.951 1.00 0.00 13 THR A N 8
ATOM 4039 C CA . THR A 1 13 ? -11.626 2.879 -12.143 1.00 0.00 13 THR A CA 8
ATOM 4040 C C . THR A 1 13 ? -10.943 2.611 -10.807 1.00 0.00 13 THR A C 8
ATOM 4041 O O . THR A 1 13 ? -11.265 3.239 -9.798 1.00 0.00 13 THR A O 8
ATOM 4052 N N . ALA A 1 14 ? -9.999 1.676 -10.808 1.00 0.00 14 ALA A N 8
ATOM 4053 C CA . ALA A 1 14 ? -9.268 1.328 -9.595 1.00 0.00 14 ALA A CA 8
ATOM 4054 C C . ALA A 1 14 ? -8.559 2.545 -9.012 1.00 0.00 14 ALA A C 8
ATOM 4055 O O . ALA A 1 14 ? -8.395 3.573 -9.671 1.00 0.00 14 ALA A O 8
ATOM 4062 N N . PRO A 1 15 ? -8.129 2.431 -7.747 1.00 0.00 15 PRO A N 8
ATOM 4063 C CA . PRO A 1 15 ? -7.430 3.514 -7.048 1.00 0.00 15 PRO A CA 8
ATOM 4064 C C . PRO A 1 15 ? -6.032 3.757 -7.605 1.00 0.00 15 PRO A C 8
ATOM 4065 O O . PRO A 1 15 ? -5.034 3.575 -6.907 1.00 0.00 15 PRO A O 8
ATOM 4076 N N . CYS A 1 16 ? -5.966 4.169 -8.867 1.00 0.00 16 CYS A N 8
ATOM 4077 C CA . CYS A 1 16 ? -4.690 4.437 -9.519 1.00 0.00 16 CYS A CA 8
ATOM 4078 C C . CYS A 1 16 ? -3.952 5.576 -8.822 1.00 0.00 16 CYS A C 8
ATOM 4079 O O . CYS A 1 16 ? -4.500 6.238 -7.940 1.00 0.00 16 CYS A O 8
ATOM 4086 N N . CYS A 1 17 ? -2.705 5.799 -9.224 1.00 0.00 17 CYS A N 8
ATOM 4087 C CA . CYS A 1 17 ? -1.890 6.857 -8.639 1.00 0.00 17 CYS A CA 8
ATOM 4088 C C . CYS A 1 17 ? -2.530 8.224 -8.864 1.00 0.00 17 CYS A C 8
ATOM 4089 O O . CYS A 1 17 ? -2.820 8.949 -7.913 1.00 0.00 17 CYS A O 8
ATOM 4096 N N . ARG A 1 18 ? -2.747 8.568 -10.129 1.00 0.00 18 ARG A N 8
ATOM 4097 C CA . ARG A 1 18 ? -3.351 9.847 -10.480 1.00 0.00 18 ARG A CA 8
ATOM 4098 C C . ARG A 1 18 ? -3.442 10.009 -11.995 1.00 0.00 18 ARG A C 8
ATOM 4099 O O . ARG A 1 18 ? -4.520 10.188 -12.561 1.00 0.00 18 ARG A O 8
ATOM 4120 N N . PRO A 1 19 ? -2.283 9.945 -12.667 1.00 0.00 19 PRO A N 8
ATOM 4121 C CA . PRO A 1 19 ? -2.205 10.082 -14.124 1.00 0.00 19 PRO A CA 8
ATOM 4122 C C . PRO A 1 19 ? -2.806 8.884 -14.852 1.00 0.00 19 PRO A C 8
ATOM 4123 O O . PRO A 1 19 ? -3.262 9.001 -15.991 1.00 0.00 19 PRO A O 8
ATOM 4134 N N . LEU A 1 20 ? -2.805 7.733 -14.189 1.00 0.00 20 LEU A N 8
ATOM 4135 C CA . LEU A 1 20 ? -3.351 6.513 -14.773 1.00 0.00 20 LEU A CA 8
ATOM 4136 C C . LEU A 1 20 ? -4.876 6.536 -14.754 1.00 0.00 20 LEU A C 8
ATOM 4137 O O . LEU A 1 20 ? -5.487 7.026 -13.804 1.00 0.00 20 LEU A O 8
ATOM 4153 N N . GLN A 1 21 ? -5.484 6.001 -15.808 1.00 0.00 21 GLN A N 8
ATOM 4154 C CA . GLN A 1 21 ? -6.938 5.959 -15.912 1.00 0.00 21 GLN A CA 8
ATOM 4155 C C . GLN A 1 21 ? -7.467 4.566 -15.586 1.00 0.00 21 GLN A C 8
ATOM 4156 O O . GLN A 1 21 ? -8.677 4.347 -15.535 1.00 0.00 21 GLN A O 8
ATOM 4170 N N . CYS A 1 22 ? -6.552 3.628 -15.367 1.00 0.00 22 CYS A N 8
ATOM 4171 C CA . CYS A 1 22 ? -6.925 2.255 -15.047 1.00 0.00 22 CYS A CA 8
ATOM 4172 C C . CYS A 1 22 ? -7.708 1.623 -16.195 1.00 0.00 22 CYS A C 8
ATOM 4173 O O . CYS A 1 22 ? -8.869 1.245 -16.035 1.00 0.00 22 CYS A O 8
ATOM 4180 N N . LYS A 1 23 ? -7.064 1.511 -17.352 1.00 0.00 23 LYS A N 8
ATOM 4181 C CA . LYS A 1 23 ? -7.697 0.924 -18.526 1.00 0.00 23 LYS A CA 8
ATOM 4182 C C . LYS A 1 23 ? -7.183 -0.491 -18.772 1.00 0.00 23 LYS A C 8
ATOM 4183 O O . LYS A 1 23 ? -6.725 -1.164 -17.849 1.00 0.00 23 LYS A O 8
ATOM 4202 N N . GLY A 1 24 ? -7.261 -0.936 -20.022 1.00 0.00 24 GLY A N 8
ATOM 4203 C CA . GLY A 1 24 ? -6.798 -2.268 -20.366 1.00 0.00 24 GLY A CA 8
ATOM 4204 C C . GLY A 1 24 ? -7.556 -2.861 -21.537 1.00 0.00 24 GLY A C 8
ATOM 4205 O O . GLY A 1 24 ? -8.732 -2.568 -21.755 1.00 0.00 24 GLY A O 8
ATOM 4209 N N . PRO A 1 25 ? -6.876 -3.714 -22.316 1.00 0.00 25 PRO A N 8
ATOM 4210 C CA . PRO A 1 25 ? -7.472 -4.366 -23.486 1.00 0.00 25 PRO A CA 8
ATOM 4211 C C . PRO A 1 25 ? -8.521 -5.403 -23.099 1.00 0.00 25 PRO A C 8
ATOM 4212 O O . PRO A 1 25 ? -9.436 -5.692 -23.870 1.00 0.00 25 PRO A O 8
ATOM 4223 N N . SER A 1 26 ? -8.383 -5.959 -21.899 1.00 0.00 26 SER A N 8
ATOM 4224 C CA . SER A 1 26 ? -9.317 -6.966 -21.411 1.00 0.00 26 SER A CA 8
ATOM 4225 C C . SER A 1 26 ? -9.262 -7.067 -19.890 1.00 0.00 26 SER A C 8
ATOM 4226 O O . SER A 1 26 ? -8.370 -6.523 -19.238 1.00 0.00 26 SER A O 8
ATOM 4234 N N . PRO A 1 27 ? -10.237 -7.782 -19.309 1.00 0.00 27 PRO A N 8
ATOM 4235 C CA . PRO A 1 27 ? -10.322 -7.973 -17.858 1.00 0.00 27 PRO A CA 8
ATOM 4236 C C . PRO A 1 27 ? -9.212 -8.872 -17.326 1.00 0.00 27 PRO A C 8
ATOM 4237 O O . PRO A 1 27 ? -8.869 -8.821 -16.144 1.00 0.00 27 PRO A O 8
A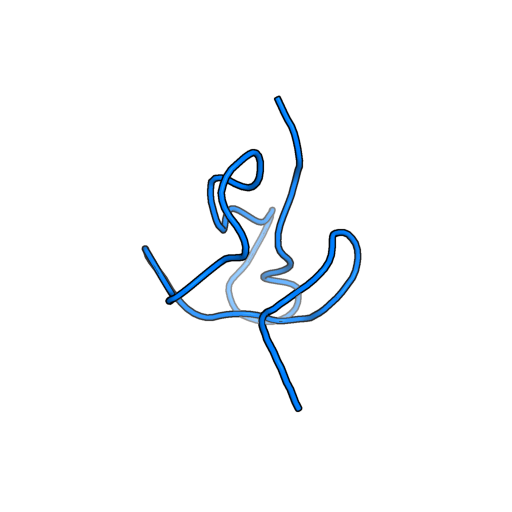TOM 4248 N N . LYS A 1 28 ? -8.652 -9.697 -18.205 1.00 0.00 28 LYS A N 8
ATOM 4249 C CA . LYS A 1 28 ? -7.578 -10.607 -17.825 1.00 0.00 28 LYS A CA 8
ATOM 4250 C C . LYS A 1 28 ? -6.221 -9.918 -17.920 1.00 0.00 28 LYS A C 8
ATOM 4251 O O . LYS A 1 28 ? -5.246 -10.362 -17.314 1.00 0.00 28 LYS A O 8
ATOM 4270 N N . GLN A 1 29 ? -6.166 -8.830 -18.682 1.00 0.00 29 GLN A N 8
ATOM 4271 C CA . GLN A 1 29 ? -4.928 -8.080 -18.854 1.00 0.00 29 GLN A CA 8
ATOM 4272 C C . GLN A 1 29 ? -5.152 -6.594 -18.597 1.00 0.00 29 GLN A C 8
ATOM 4273 O O . GLN A 1 29 ? -4.514 -5.742 -19.217 1.00 0.00 29 GLN A O 8
ATOM 4287 N N . LYS A 1 30 ? -6.063 -6.287 -17.680 1.00 0.00 30 LYS A N 8
ATOM 4288 C CA . LYS A 1 30 ? -6.372 -4.904 -17.340 1.00 0.00 30 LYS A CA 8
ATOM 4289 C C . LYS A 1 30 ? -5.260 -4.290 -16.496 1.00 0.00 30 LYS A C 8
ATOM 4290 O O . LYS A 1 30 ? -5.036 -4.696 -15.355 1.00 0.00 30 LYS A O 8
ATOM 4309 N N . LYS A 1 31 ? -4.566 -3.308 -17.062 1.00 0.00 31 LYS A N 8
ATOM 4310 C CA . LYS A 1 31 ? -3.479 -2.635 -16.362 1.00 0.00 31 LYS A CA 8
ATOM 4311 C C . LYS A 1 31 ? -3.665 -1.122 -16.393 1.00 0.00 31 LYS A C 8
ATOM 4312 O O . LYS A 1 31 ? -4.358 -0.590 -17.261 1.00 0.00 31 LYS A O 8
ATOM 4331 N N . CYS A 1 32 ? -3.042 -0.433 -15.443 1.00 0.00 32 CYS A N 8
ATOM 4332 C CA . CYS A 1 32 ? -3.138 1.019 -15.362 1.00 0.00 32 CYS A CA 8
ATOM 4333 C C . CYS A 1 32 ? -2.296 1.681 -16.449 1.00 0.00 32 CYS A C 8
ATOM 4334 O O . CYS A 1 32 ? -1.076 1.519 -16.490 1.00 0.00 32 CYS A O 8
ATOM 4341 N N . THR A 1 33 ? -2.956 2.427 -17.329 1.00 0.00 33 THR A N 8
ATOM 4342 C CA . THR A 1 33 ? -2.270 3.113 -18.417 1.00 0.00 33 THR A CA 8
ATOM 4343 C C . THR A 1 33 ? -2.227 4.618 -18.178 1.00 0.00 33 THR A C 8
ATOM 4344 O O . THR A 1 33 ? -3.177 5.202 -17.656 1.00 0.00 33 THR A O 8
ATOM 4355 N N . LYS A 1 34 ? -1.119 5.242 -18.563 1.00 0.00 34 LYS A N 8
ATOM 4356 C CA . LYS A 1 34 ? -0.952 6.681 -18.393 1.00 0.00 34 LYS A CA 8
ATOM 4357 C C . LYS A 1 34 ? -1.372 7.430 -19.653 1.00 0.00 34 LYS A C 8
ATOM 4358 O O . LYS A 1 34 ? -1.193 6.940 -20.768 1.00 0.00 34 LYS A O 8
ATOM 4377 N N . VAL A 1 35 ? -1.931 8.622 -19.469 1.00 0.00 35 VAL A N 8
ATOM 4378 C CA . VAL A 1 35 ? -2.374 9.441 -20.591 1.00 0.00 35 VAL A CA 8
ATOM 4379 C C . VAL A 1 35 ? -1.700 10.808 -20.574 1.00 0.00 35 VAL A C 8
ATOM 4380 O O . VAL A 1 35 ? -1.250 11.277 -19.529 1.00 0.00 35 VAL A O 8
ATOM 4393 N N . LYS A 1 1 ? 3.047 -0.219 -0.267 1.00 0.00 1 LYS A N 9
ATOM 4394 C CA . LYS A 1 1 ? 2.606 0.091 -1.622 1.00 0.00 1 LYS A CA 9
ATOM 4395 C C . LYS A 1 1 ? 1.652 1.281 -1.625 1.00 0.00 1 LYS A C 9
ATOM 4396 O O . LYS A 1 1 ? 0.480 1.149 -1.275 1.00 0.00 1 LYS A O 9
ATOM 4415 N N . GLY A 1 2 ? 2.162 2.442 -2.024 1.00 0.00 2 GLY A N 9
ATOM 4416 C CA . GLY A 1 2 ? 1.340 3.638 -2.066 1.00 0.00 2 GLY A CA 9
ATOM 4417 C C . GLY A 1 2 ? 0.169 3.503 -3.019 1.00 0.00 2 GLY A C 9
ATOM 4418 O O . GLY A 1 2 ? -0.924 3.100 -2.619 1.00 0.00 2 GLY A O 9
ATOM 4422 N N . CYS A 1 3 ? 0.396 3.842 -4.283 1.00 0.00 3 CYS A N 9
ATOM 4423 C CA . CYS A 1 3 ? -0.649 3.759 -5.297 1.00 0.00 3 CYS A CA 9
ATOM 4424 C C . CYS A 1 3 ? -0.271 2.762 -6.388 1.00 0.00 3 CYS A C 9
ATOM 4425 O O . CYS A 1 3 ? 0.768 2.106 -6.311 1.00 0.00 3 CYS A O 9
ATOM 4432 N N . ILE A 1 4 ? -1.122 2.653 -7.402 1.00 0.00 4 ILE A N 9
ATOM 4433 C CA . ILE A 1 4 ? -0.877 1.737 -8.509 1.00 0.00 4 ILE A CA 9
ATOM 4434 C C . ILE A 1 4 ? -0.177 2.445 -9.664 1.00 0.00 4 ILE A C 9
ATOM 4435 O O . ILE A 1 4 ? -0.732 3.359 -10.275 1.00 0.00 4 ILE A O 9
ATOM 4451 N N . LYS A 1 5 ? 1.045 2.016 -9.960 1.00 0.00 5 LYS A N 9
ATOM 4452 C CA . LYS A 1 5 ? 1.822 2.606 -11.044 1.00 0.00 5 LYS A CA 9
ATOM 4453 C C . LYS A 1 5 ? 1.451 1.978 -12.384 1.00 0.00 5 LYS A C 9
ATOM 4454 O O . LYS A 1 5 ? 0.852 0.904 -12.430 1.00 0.00 5 LYS A O 9
ATOM 4473 N N . GLU A 1 6 ? 1.814 2.653 -13.470 1.00 0.00 6 GLU A N 9
ATOM 4474 C CA . GLU A 1 6 ? 1.520 2.159 -14.810 1.00 0.00 6 GLU A CA 9
ATOM 4475 C C . GLU A 1 6 ? 2.186 0.807 -15.049 1.00 0.00 6 GLU A C 9
ATOM 4476 O O . GLU A 1 6 ? 3.306 0.566 -14.601 1.00 0.00 6 GLU A O 9
ATOM 4488 N N . GLY A 1 7 ? 1.486 -0.073 -15.760 1.00 0.00 7 GLY A N 9
ATOM 4489 C CA . GLY A 1 7 ? 2.024 -1.391 -16.046 1.00 0.00 7 GLY A CA 9
ATOM 4490 C C . GLY A 1 7 ? 1.499 -2.450 -15.098 1.00 0.00 7 GLY A C 9
ATOM 4491 O O . GLY A 1 7 ? 1.570 -3.644 -15.388 1.00 0.00 7 GLY A O 9
ATOM 4495 N N . LYS A 1 8 ? 0.972 -2.014 -13.959 1.00 0.00 8 LYS A N 9
ATOM 4496 C CA . LYS A 1 8 ? 0.433 -2.932 -12.963 1.00 0.00 8 LYS A CA 9
ATOM 4497 C C . LYS A 1 8 ? -1.036 -3.237 -13.242 1.00 0.00 8 LYS A C 9
ATOM 4498 O O . LYS A 1 8 ? -1.734 -2.444 -13.874 1.00 0.00 8 LYS A O 9
ATOM 4517 N N . TRP A 1 9 ? -1.496 -4.388 -12.768 1.00 0.00 9 TRP A N 9
ATOM 4518 C CA . TRP A 1 9 ? -2.883 -4.796 -12.966 1.00 0.00 9 TRP A CA 9
ATOM 4519 C C . TRP A 1 9 ? -3.806 -4.077 -11.989 1.00 0.00 9 TRP A C 9
ATOM 4520 O O . TRP A 1 9 ? -3.509 -3.974 -10.798 1.00 0.00 9 TRP A O 9
ATOM 4541 N N . CYS A 1 10 ? -4.928 -3.580 -12.499 1.00 0.00 10 CYS A N 9
ATOM 4542 C CA . CYS A 1 10 ? -5.896 -2.870 -11.672 1.00 0.00 10 CYS A CA 9
ATOM 4543 C C . CYS A 1 10 ? -7.300 -2.982 -12.259 1.00 0.00 10 CYS A C 9
ATOM 4544 O O . CYS A 1 10 ? -7.490 -3.023 -13.475 1.00 0.00 10 CYS A O 9
ATOM 4551 N N . PRO A 1 11 ? -8.308 -3.033 -11.376 1.00 0.00 11 PRO A N 9
ATOM 4552 C CA . PRO A 1 11 ? -9.713 -3.140 -11.784 1.00 0.00 11 PRO A CA 9
ATOM 4553 C C . PRO A 1 11 ? -10.224 -1.864 -12.443 1.00 0.00 11 PRO A C 9
ATOM 4554 O O . PRO A 1 11 ? -9.457 -0.937 -12.705 1.00 0.00 11 PRO A O 9
ATOM 4565 N N . LYS A 1 12 ? -11.525 -1.822 -12.710 1.00 0.00 12 LYS A N 9
ATOM 4566 C CA . LYS A 1 12 ? -12.141 -0.659 -13.337 1.00 0.00 12 LYS A CA 9
ATOM 4567 C C . LYS A 1 12 ? -12.123 0.541 -12.395 1.00 0.00 12 LYS A C 9
ATOM 4568 O O . LYS A 1 12 ? -12.502 0.433 -11.228 1.00 0.00 12 LYS A O 9
ATOM 4587 N N . THR A 1 13 ? -11.683 1.685 -12.909 1.00 0.00 13 THR A N 9
ATOM 4588 C CA . THR A 1 13 ? -11.616 2.905 -12.114 1.00 0.00 13 THR A CA 9
ATOM 4589 C C . THR A 1 13 ? -10.927 2.653 -10.778 1.00 0.00 13 THR A C 9
ATOM 4590 O O . THR A 1 13 ? -11.231 3.305 -9.780 1.00 0.00 13 THR A O 9
ATOM 4601 N N . ALA A 1 14 ? -9.996 1.705 -10.767 1.00 0.00 14 ALA A N 9
ATOM 4602 C CA . ALA A 1 14 ?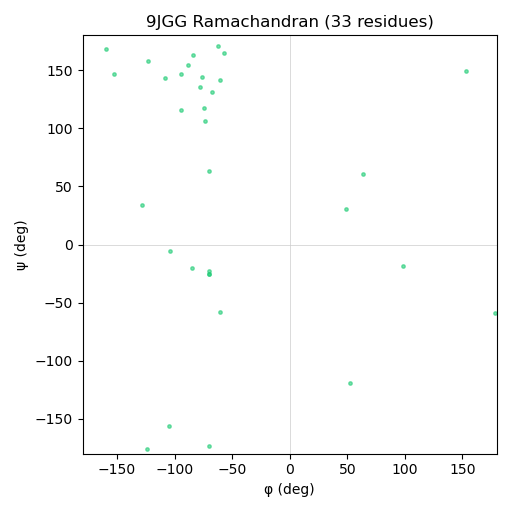 -9.261 1.370 -9.554 1.00 0.00 14 ALA A CA 9
ATOM 4603 C C . ALA A 1 14 ? -8.549 2.593 -8.988 1.00 0.00 14 ALA A C 9
ATOM 4604 O O . ALA A 1 14 ? -8.381 3.611 -9.661 1.00 0.00 14 ALA A O 9
ATOM 4611 N N . PRO A 1 15 ? -8.120 2.496 -7.721 1.00 0.00 15 PRO A N 9
ATOM 4612 C CA . PRO A 1 15 ? -7.419 3.586 -7.036 1.00 0.00 15 PRO A CA 9
ATOM 4613 C C . PRO A 1 15 ? -6.019 3.817 -7.596 1.00 0.00 15 PRO A C 9
ATOM 4614 O O . PRO A 1 15 ? -5.022 3.642 -6.895 1.00 0.00 15 PRO A O 9
ATOM 4625 N N . CYS A 1 16 ? -5.951 4.212 -8.863 1.00 0.00 16 CYS A N 9
ATOM 4626 C CA . CYS A 1 16 ? -4.674 4.467 -9.517 1.00 0.00 16 CYS A CA 9
ATOM 4627 C C . CYS A 1 16 ? -3.941 5.626 -8.848 1.00 0.00 16 CYS A C 9
ATOM 4628 O O . CYS A 1 16 ? -4.491 6.302 -7.977 1.00 0.00 16 CYS A O 9
ATOM 4635 N N . CYS A 1 17 ? -2.698 5.851 -9.260 1.00 0.00 17 CYS A N 9
ATOM 4636 C CA . CYS A 1 17 ? -1.889 6.927 -8.701 1.00 0.00 17 CYS A CA 9
ATOM 4637 C C . CYS A 1 17 ? -2.538 8.284 -8.957 1.00 0.00 17 CYS A C 9
ATOM 4638 O O . CYS A 1 17 ? -2.817 9.036 -8.023 1.00 0.00 17 CYS A O 9
ATOM 4645 N N . ARG A 1 18 ? -2.775 8.590 -10.229 1.00 0.00 18 ARG A N 9
ATOM 4646 C CA . ARG A 1 18 ? -3.389 9.857 -10.608 1.00 0.00 18 ARG A CA 9
ATOM 4647 C C . ARG A 1 18 ? -3.475 9.986 -12.126 1.00 0.00 18 ARG A C 9
ATOM 4648 O O . ARG A 1 18 ? -4.552 10.141 -12.701 1.00 0.00 18 ARG A O 9
ATOM 4669 N N . PRO A 1 19 ? -2.312 9.923 -12.792 1.00 0.00 19 PRO A N 9
ATOM 4670 C CA . PRO A 1 19 ? -2.229 10.031 -14.252 1.00 0.00 19 PRO A CA 9
ATOM 4671 C C . PRO A 1 19 ? -2.812 8.812 -14.957 1.00 0.00 19 PRO A C 9
ATOM 4672 O O . PRO A 1 19 ? -3.250 8.897 -16.106 1.00 0.00 19 PRO A O 9
ATOM 4683 N N . LEU A 1 20 ? -2.816 7.679 -14.264 1.00 0.00 20 LEU A N 9
ATOM 4684 C CA . LEU A 1 20 ? -3.346 6.441 -14.825 1.00 0.00 20 LEU A CA 9
ATOM 4685 C C . LEU A 1 20 ? -4.871 6.456 -14.833 1.00 0.00 20 LEU A C 9
ATOM 4686 O O . LEU A 1 20 ? -5.501 6.978 -13.913 1.00 0.00 20 LEU A O 9
ATOM 4702 N N . GLN A 1 21 ? -5.458 5.880 -15.877 1.00 0.00 21 GLN A N 9
ATOM 4703 C CA . GLN A 1 21 ? -6.910 5.826 -16.004 1.00 0.00 21 GLN A CA 9
ATOM 4704 C C . GLN A 1 21 ? -7.442 4.455 -15.599 1.00 0.00 21 GLN A C 9
ATOM 4705 O O . GLN A 1 21 ? -8.652 4.254 -15.493 1.00 0.00 21 GLN A O 9
ATOM 4719 N N . CYS A 1 22 ? -6.530 3.515 -15.376 1.00 0.00 22 CYS A N 9
ATOM 4720 C CA . CYS A 1 22 ? -6.906 2.162 -14.984 1.00 0.00 22 CYS A CA 9
ATOM 4721 C C . CYS A 1 22 ? -7.675 1.466 -16.103 1.00 0.00 22 CYS A C 9
ATOM 4722 O O . CYS A 1 22 ? -8.661 0.771 -15.855 1.00 0.00 22 CYS A O 9
ATOM 4729 N N . LYS A 1 23 ? -7.218 1.657 -17.336 1.00 0.00 23 LYS A N 9
ATOM 4730 C CA . LYS A 1 23 ? -7.860 1.048 -18.494 1.00 0.00 23 LYS A CA 9
ATOM 4731 C C . LYS A 1 23 ? -7.284 -0.338 -18.769 1.00 0.00 23 LYS A C 9
ATOM 4732 O O . LYS A 1 23 ? -6.657 -0.943 -17.901 1.00 0.00 23 LYS A O 9
ATOM 4751 N N . GLY A 1 24 ? -7.501 -0.833 -19.984 1.00 0.00 24 GLY A N 9
ATOM 4752 C CA . GLY A 1 24 ? -6.995 -2.143 -20.352 1.00 0.00 24 GLY A CA 9
ATOM 4753 C C . GLY A 1 24 ? -7.730 -2.736 -21.537 1.00 0.00 24 GLY A C 9
ATOM 4754 O O . GLY A 1 24 ? -8.918 -2.488 -21.746 1.00 0.00 24 GLY A O 9
ATOM 4758 N N . PRO A 1 25 ? -7.016 -3.539 -22.340 1.00 0.00 25 PRO A N 9
ATOM 4759 C CA . PRO A 1 25 ? -7.587 -4.185 -23.525 1.00 0.00 25 PRO A CA 9
ATOM 4760 C C . PRO A 1 25 ? -8.591 -5.275 -23.164 1.00 0.00 25 PRO A C 9
ATOM 4761 O O . PRO A 1 25 ? -9.501 -5.574 -23.937 1.00 0.00 25 PRO A O 9
ATOM 4772 N N . SER A 1 26 ? -8.418 -5.865 -21.986 1.00 0.00 26 SER A N 9
ATOM 4773 C CA . SER A 1 26 ? -9.306 -6.925 -21.525 1.00 0.00 26 SER A CA 9
ATOM 4774 C C . SER A 1 26 ? -9.231 -7.075 -20.008 1.00 0.00 26 SER A C 9
ATOM 4775 O O . SER A 1 26 ? -8.356 -6.517 -19.346 1.00 0.00 26 SER A O 9
ATOM 4783 N N . PRO A 1 27 ? -10.172 -7.847 -19.444 1.00 0.00 27 PRO A N 9
ATOM 4784 C CA . PRO A 1 27 ? -10.235 -8.089 -17.999 1.00 0.00 27 PRO A CA 9
ATOM 4785 C C . PRO A 1 27 ? -9.085 -8.961 -17.507 1.00 0.00 27 PRO A C 9
ATOM 4786 O O . PRO A 1 27 ? -8.724 -8.926 -16.330 1.00 0.00 27 PRO A O 9
ATOM 4797 N N . LYS A 1 28 ? -8.511 -9.743 -18.415 1.00 0.00 28 LYS A N 9
ATOM 4798 C CA . LYS A 1 28 ? -7.399 -10.624 -18.075 1.00 0.00 28 LYS A CA 9
ATOM 4799 C C . LYS A 1 28 ? -6.075 -9.869 -18.115 1.00 0.00 28 LYS A C 9
ATOM 4800 O O . LYS A 1 28 ? -5.090 -10.294 -17.512 1.00 0.00 28 LYS A O 9
ATOM 4819 N N . GLN A 1 29 ? -6.060 -8.747 -18.828 1.00 0.00 29 GLN A N 9
ATOM 4820 C CA . GLN A 1 29 ? -4.856 -7.933 -18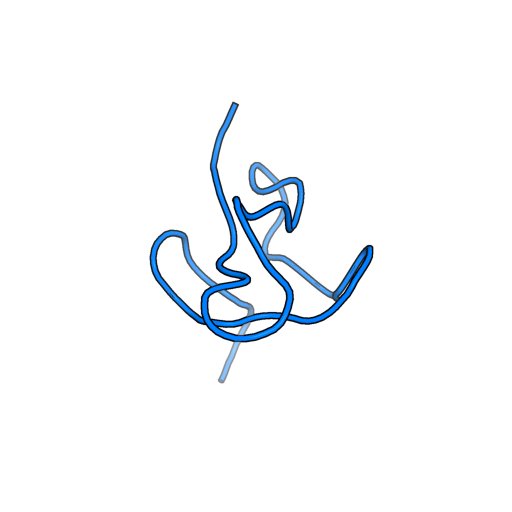.945 1.00 0.00 29 GLN A CA 9
ATOM 4821 C C . GLN A 1 29 ? -5.145 -6.478 -18.591 1.00 0.00 29 GLN A C 9
ATOM 4822 O O . GLN A 1 29 ? -4.561 -5.559 -19.167 1.00 0.00 29 GLN A O 9
ATOM 4836 N N . LYS A 1 30 ? -6.052 -6.274 -17.641 1.00 0.00 30 LYS A N 9
ATOM 4837 C CA . LYS A 1 30 ? -6.420 -4.931 -17.210 1.00 0.00 30 LYS A CA 9
ATOM 4838 C C . LYS A 1 30 ? -5.312 -4.307 -16.367 1.00 0.00 30 LYS A C 9
ATOM 4839 O O . LYS A 1 30 ? -5.140 -4.649 -15.197 1.00 0.00 30 LYS A O 9
ATOM 4858 N N . LYS A 1 31 ? -4.562 -3.390 -16.969 1.00 0.00 31 LYS A N 9
ATOM 4859 C CA . LYS A 1 31 ? -3.472 -2.716 -16.275 1.00 0.00 31 LYS A CA 9
ATOM 4860 C C . LYS A 1 31 ? -3.644 -1.201 -16.333 1.00 0.00 31 LYS A C 9
ATOM 4861 O O . LYS A 1 31 ? -4.315 -0.676 -17.222 1.00 0.00 31 LYS A O 9
ATOM 4880 N N . CYS A 1 32 ? -3.031 -0.504 -15.382 1.00 0.00 32 CYS A N 9
ATOM 4881 C CA . CYS A 1 32 ? -3.115 0.950 -15.325 1.00 0.00 32 CYS A CA 9
ATOM 4882 C C . CYS A 1 32 ? -2.263 1.587 -16.419 1.00 0.00 32 CYS A C 9
ATOM 4883 O O . CYS A 1 32 ? -1.043 1.419 -16.449 1.00 0.00 32 CYS A O 9
ATOM 4890 N N . THR A 1 33 ? -2.913 2.320 -17.317 1.00 0.00 33 THR A N 9
ATOM 4891 C CA . THR A 1 33 ? -2.217 2.982 -18.413 1.00 0.00 33 THR A CA 9
ATOM 4892 C C . THR A 1 33 ? -2.142 4.488 -18.188 1.00 0.00 33 THR A C 9
ATOM 4893 O O . THR A 1 33 ? -3.088 5.100 -17.691 1.00 0.00 33 THR A O 9
ATOM 4904 N N . LYS A 1 34 ? -1.011 5.081 -18.555 1.00 0.00 34 LYS A N 9
ATOM 4905 C CA . LYS A 1 34 ? -0.812 6.516 -18.395 1.00 0.00 34 LYS A CA 9
ATOM 4906 C C . LYS A 1 34 ? -1.160 7.261 -19.681 1.00 0.00 34 LYS A C 9
ATOM 4907 O O . LYS A 1 34 ? -0.965 6.744 -20.781 1.00 0.00 34 LYS A O 9
ATOM 4926 N N . VAL A 1 35 ? -1.674 8.477 -19.534 1.00 0.00 35 VAL A N 9
ATOM 4927 C CA . VAL A 1 35 ? -2.046 9.294 -20.683 1.00 0.00 35 VAL A CA 9
ATOM 4928 C C . VAL A 1 35 ? -1.375 10.662 -20.626 1.00 0.00 35 VAL A C 9
ATOM 4929 O O . VAL A 1 35 ? -0.818 11.049 -19.599 1.00 0.00 35 VAL A O 9
ATOM 4942 N N . LYS A 1 1 ? 2.015 -0.866 -0.442 1.00 0.00 1 LYS A N 10
ATOM 4943 C CA . LYS A 1 1 ? 2.429 0.025 -1.519 1.00 0.00 1 LYS A CA 10
ATOM 4944 C C . LYS A 1 1 ? 1.544 1.267 -1.568 1.00 0.00 1 LYS A C 10
ATOM 4945 O O . LYS A 1 1 ? 0.362 1.212 -1.233 1.00 0.00 1 LYS A O 10
ATOM 4964 N N . GLY A 1 2 ? 2.125 2.386 -1.990 1.00 0.00 2 GLY A N 10
ATOM 4965 C CA . GLY A 1 2 ? 1.373 3.625 -2.076 1.00 0.00 2 GLY A CA 10
ATOM 4966 C C . GLY A 1 2 ? 0.188 3.519 -3.015 1.00 0.00 2 GLY A C 10
ATOM 4967 O O . GLY A 1 2 ? -0.935 3.260 -2.583 1.00 0.00 2 GLY A O 10
ATOM 4971 N N . CYS A 1 3 ? 0.437 3.723 -4.305 1.00 0.00 3 CYS A N 10
ATOM 4972 C CA . CYS A 1 3 ? -0.618 3.652 -5.308 1.00 0.00 3 CYS A CA 10
ATOM 4973 C C . CYS A 1 3 ? -0.249 2.671 -6.417 1.00 0.00 3 CYS A C 10
ATOM 4974 O O . CYS A 1 3 ? 0.787 2.009 -6.354 1.00 0.00 3 CYS A O 10
ATOM 4981 N N . ILE A 1 4 ? -1.103 2.584 -7.431 1.00 0.00 4 ILE A N 10
ATOM 4982 C CA . ILE A 1 4 ? -0.866 1.686 -8.554 1.00 0.00 4 ILE A CA 10
ATOM 4983 C C . ILE A 1 4 ? -0.173 2.412 -9.702 1.00 0.00 4 ILE A C 10
ATOM 4984 O O . ILE A 1 4 ? -0.736 3.328 -10.302 1.00 0.00 4 ILE A O 10
ATOM 5000 N N . LYS A 1 5 ? 1.051 1.995 -10.005 1.00 0.00 5 LYS A N 10
ATOM 5001 C CA . LYS A 1 5 ? 1.822 2.602 -11.084 1.00 0.00 5 LYS A CA 10
ATOM 5002 C C . LYS A 1 5 ? 1.451 1.988 -12.430 1.00 0.00 5 LYS A C 10
ATOM 5003 O O . LYS A 1 5 ? 0.847 0.917 -12.488 1.00 0.00 5 LYS A O 10
ATOM 5022 N N . GLU A 1 6 ? 1.818 2.672 -13.509 1.00 0.00 6 GLU A N 10
ATOM 5023 C CA . GLU A 1 6 ? 1.524 2.192 -14.854 1.00 0.00 6 GLU A CA 10
ATOM 5024 C C . GLU A 1 6 ? 2.184 0.840 -15.106 1.00 0.00 6 GLU A C 10
ATOM 5025 O O . GLU A 1 6 ? 3.309 0.596 -14.671 1.00 0.00 6 GLU A O 10
ATOM 5037 N N . GLY A 1 7 ? 1.475 -0.036 -15.811 1.00 0.00 7 GLY A N 10
ATOM 5038 C CA . GLY A 1 7 ? 2.007 -1.353 -16.108 1.00 0.00 7 GLY A CA 10
ATOM 5039 C C . GLY A 1 7 ? 1.484 -2.417 -15.163 1.00 0.00 7 GLY A C 10
ATOM 5040 O O . GLY A 1 7 ? 1.552 -3.610 -15.460 1.00 0.00 7 GLY A O 10
ATOM 5044 N N . LYS A 1 8 ? 0.962 -1.985 -14.020 1.00 0.00 8 LYS A N 10
ATOM 5045 C CA . LYS A 1 8 ? 0.425 -2.908 -13.027 1.00 0.00 8 LYS A CA 10
ATOM 5046 C C . LYS A 1 8 ? -1.045 -3.210 -13.303 1.00 0.00 8 LYS A C 10
ATOM 5047 O O . LYS A 1 8 ? -1.749 -2.406 -13.914 1.00 0.00 8 LYS A O 10
ATOM 5066 N N . TRP A 1 9 ? -1.501 -4.370 -12.847 1.00 0.00 9 TRP A N 10
ATOM 5067 C CA . TRP A 1 9 ? -2.888 -4.776 -13.044 1.00 0.00 9 TRP A CA 10
ATOM 5068 C C . TRP A 1 9 ? -3.808 -4.068 -12.055 1.00 0.00 9 TRP A C 10
ATOM 5069 O O . TRP A 1 9 ? -3.503 -3.973 -10.866 1.00 0.00 9 TRP A O 10
ATOM 5090 N N . CYS A 1 10 ? -4.936 -3.572 -12.554 1.00 0.00 10 CYS A N 10
ATOM 5091 C CA . CYS A 1 10 ? -5.900 -2.872 -11.715 1.00 0.00 10 CYS A CA 10
ATOM 5092 C C . CYS A 1 10 ? -7.308 -2.986 -12.293 1.00 0.00 10 CYS A C 10
ATOM 5093 O O . CYS A 1 10 ? -7.506 -3.023 -13.507 1.00 0.00 10 CYS A O 10
ATOM 5100 N N . PRO A 1 11 ? -8.310 -3.041 -11.403 1.00 0.00 11 PRO A N 10
ATOM 5101 C CA . PRO A 1 11 ? -9.717 -3.151 -11.801 1.00 0.00 11 PRO A CA 10
ATOM 5102 C C . PRO A 1 11 ? -10.236 -1.874 -12.453 1.00 0.00 11 PRO A C 10
ATOM 5103 O O . PRO A 1 11 ? -9.472 -0.946 -12.720 1.00 0.00 11 PRO A O 10
ATOM 5114 N N . LYS A 1 12 ? -11.539 -1.832 -12.707 1.00 0.00 12 LYS A N 10
ATOM 5115 C CA . LYS A 1 12 ? -12.162 -0.668 -13.326 1.00 0.00 12 LYS A CA 10
ATOM 5116 C C . LYS A 1 12 ? -12.138 0.529 -12.381 1.00 0.00 12 LYS A C 10
ATOM 5117 O O . LYS A 1 12 ? -12.508 0.418 -11.211 1.00 0.00 12 LYS A O 10
ATOM 5136 N N . THR A 1 13 ? -11.703 1.675 -12.895 1.00 0.00 13 THR A N 10
ATOM 5137 C CA . THR A 1 13 ? -11.631 2.893 -12.097 1.00 0.00 13 THR A CA 10
ATOM 5138 C C . THR A 1 13 ? -10.929 2.638 -10.768 1.00 0.00 13 THR A C 10
ATOM 5139 O O . THR A 1 13 ? -11.216 3.296 -9.768 1.00 0.00 13 THR A O 10
ATOM 5150 N N . ALA A 1 14 ? -10.007 1.681 -10.765 1.00 0.00 14 ALA A N 10
ATOM 5151 C CA . ALA A 1 14 ? -9.262 1.343 -9.559 1.00 0.00 14 ALA A CA 10
ATOM 5152 C C . ALA A 1 14 ? -8.552 2.567 -8.990 1.00 0.00 14 ALA A C 10
ATOM 5153 O O . ALA A 1 14 ? -8.397 3.590 -9.657 1.00 0.00 14 ALA A O 10
ATOM 5160 N N . PRO A 1 15 ? -8.112 2.463 -7.727 1.00 0.00 15 PRO A N 10
ATOM 5161 C CA . PRO A 1 15 ? -7.412 3.553 -7.041 1.00 0.00 15 PRO A CA 10
ATOM 5162 C C . PRO A 1 15 ? -6.019 3.796 -7.610 1.00 0.00 15 PRO A C 10
ATOM 5163 O O . PRO A 1 15 ? -5.015 3.625 -6.917 1.00 0.00 15 PRO A O 10
ATOM 5174 N N . CYS A 1 16 ? -5.964 4.197 -8.876 1.00 0.00 16 CYS A N 10
ATOM 5175 C CA . CYS A 1 16 ? -4.693 4.464 -9.539 1.00 0.00 16 CYS A CA 10
ATOM 5176 C C . CYS A 1 16 ? -3.948 5.603 -8.849 1.00 0.00 16 CYS A C 10
ATOM 5177 O O . CYS A 1 16 ? -4.493 6.276 -7.974 1.00 0.00 16 CYS A O 10
ATOM 5184 N N . CYS A 1 17 ? -2.698 5.811 -9.247 1.00 0.00 17 CYS A N 10
ATOM 5185 C CA . CYS A 1 17 ? -1.876 6.867 -8.668 1.00 0.00 17 CYS A CA 10
ATOM 5186 C C . CYS A 1 17 ? -2.508 8.237 -8.899 1.00 0.00 17 CYS A C 10
ATOM 5187 O O . CYS A 1 17 ? -2.806 8.963 -7.950 1.00 0.00 17 CYS A O 10
ATOM 5194 N N . ARG A 1 18 ? -2.710 8.583 -10.167 1.00 0.00 18 ARG A N 10
ATOM 5195 C CA . ARG A 1 18 ? -3.306 9.865 -10.523 1.00 0.00 18 ARG A CA 10
ATOM 5196 C C . ARG A 1 18 ? -3.402 10.018 -12.038 1.00 0.00 18 ARG A C 10
ATOM 5197 O O . ARG A 1 18 ? -4.482 10.201 -12.600 1.00 0.00 18 ARG A O 10
ATOM 5218 N N . PRO A 1 19 ? -2.247 9.941 -12.715 1.00 0.00 19 PRO A N 10
ATOM 5219 C CA . PRO A 1 19 ? -2.175 10.068 -14.174 1.00 0.00 19 PRO A CA 10
ATOM 5220 C C . PRO A 1 19 ? -2.788 8.870 -14.891 1.00 0.00 19 PRO A C 10
ATOM 5221 O O . PRO A 1 19 ? -3.242 8.981 -16.031 1.00 0.00 19 PRO A O 10
ATOM 5232 N N . LEU A 1 20 ? -2.800 7.726 -14.217 1.00 0.00 20 LEU A N 10
ATOM 5233 C CA . LEU A 1 20 ? -3.358 6.506 -14.790 1.00 0.00 20 LEU A CA 10
ATOM 5234 C C . LEU A 1 20 ? -4.883 6.538 -14.760 1.00 0.00 20 LEU A C 10
ATOM 5235 O O . LEU A 1 20 ? -5.483 7.038 -13.809 1.00 0.00 20 LEU A O 10
ATOM 5251 N N . GLN A 1 21 ? -5.502 6.001 -15.806 1.00 0.00 21 GLN A N 10
ATOM 5252 C CA . GLN A 1 21 ? -6.957 5.967 -15.898 1.00 0.00 21 GLN A CA 10
ATOM 5253 C C . GLN A 1 21 ? -7.491 4.574 -15.579 1.00 0.00 21 GLN A C 10
ATOM 5254 O O . GLN A 1 21 ? -8.702 4.357 -15.536 1.00 0.00 21 GLN A O 10
ATOM 5268 N N . CYS A 1 22 ? -6.579 3.633 -15.357 1.00 0.00 22 CYS A N 10
ATOM 5269 C CA . CYS A 1 22 ? -6.957 2.261 -15.044 1.00 0.00 22 CYS A CA 10
ATOM 5270 C C . CYS A 1 22 ? -7.750 1.640 -16.190 1.00 0.00 22 CYS A C 10
ATOM 5271 O O . CYS A 1 22 ? -8.935 1.338 -16.048 1.00 0.00 22 CYS A O 10
ATOM 5278 N N . LYS A 1 23 ? -7.088 1.451 -17.327 1.00 0.00 23 LYS A N 10
ATOM 5279 C CA . LYS A 1 23 ? -7.729 0.865 -18.498 1.00 0.00 23 LYS A CA 10
ATOM 5280 C C . LYS A 1 23 ? -7.200 -0.541 -18.761 1.00 0.00 23 LYS A C 10
ATOM 5281 O O . LYS A 1 23 ? -6.741 -1.223 -17.846 1.00 0.00 23 LYS A O 10
ATOM 5300 N N . GLY A 1 24 ? -7.266 -0.968 -20.018 1.00 0.00 24 GLY A N 10
ATOM 5301 C CA . GLY A 1 24 ? -6.789 -2.291 -20.379 1.00 0.00 24 GLY A CA 10
ATOM 5302 C C . GLY A 1 24 ? -7.526 -2.868 -21.570 1.00 0.00 24 GLY A C 10
ATOM 5303 O O . GLY A 1 24 ? -8.703 -2.585 -21.796 1.00 0.00 24 GLY A O 10
ATOM 5307 N N . PRO A 1 25 ? -6.827 -3.698 -22.359 1.00 0.00 25 PRO A N 10
ATOM 5308 C CA . PRO A 1 25 ? -7.403 -4.333 -23.548 1.00 0.00 25 PRO A CA 10
ATOM 5309 C C . PRO A 1 25 ? -8.444 -5.389 -23.194 1.00 0.00 25 PRO A C 10
ATOM 5310 O O . PRO A 1 25 ? -9.330 -5.693 -23.993 1.00 0.00 25 PRO A O 10
ATOM 5321 N N . SER A 1 26 ? -8.330 -5.946 -21.993 1.00 0.00 26 SER A N 10
ATOM 5322 C CA . SER A 1 26 ? -9.260 -6.972 -21.535 1.00 0.00 26 SER A CA 10
ATOM 5323 C C . SER A 1 26 ? -9.241 -7.082 -20.013 1.00 0.00 26 SER A C 10
ATOM 5324 O O . SER A 1 26 ? -8.376 -6.526 -19.336 1.00 0.00 26 SER A O 10
ATOM 5332 N N . PRO A 1 27 ? -10.218 -7.817 -19.462 1.00 0.00 27 PRO A N 10
ATOM 5333 C CA . PRO A 1 27 ? -10.336 -8.018 -18.015 1.00 0.00 27 PRO A CA 10
ATOM 5334 C C . PRO A 1 27 ? -9.225 -8.902 -17.460 1.00 0.00 27 PRO A C 10
ATOM 5335 O O . PRO A 1 27 ? -8.915 -8.855 -16.269 1.00 0.00 27 PRO A O 10
ATOM 5346 N N . LYS A 1 28 ? -8.627 -9.709 -18.330 1.00 0.00 28 LYS A N 10
ATOM 5347 C CA . LYS A 1 28 ? -7.548 -10.603 -17.928 1.00 0.00 28 LYS A CA 10
ATOM 5348 C C . LYS A 1 28 ? -6.203 -9.885 -17.965 1.00 0.00 28 LYS A C 10
ATOM 5349 O O . LYS A 1 28 ? -5.242 -10.314 -17.327 1.00 0.00 28 LYS A O 10
ATOM 5368 N N . GLN A 1 29 ? -6.143 -8.789 -18.716 1.00 0.00 29 GLN A N 10
ATOM 5369 C CA . GLN A 1 29 ? -4.915 -8.012 -18.835 1.00 0.00 29 GLN A CA 10
ATOM 5370 C C . GLN A 1 29 ? -5.174 -6.538 -18.540 1.00 0.00 29 GLN A C 10
ATOM 5371 O O . GLN A 1 29 ? -4.567 -5.656 -19.148 1.00 0.00 29 GLN A O 10
ATOM 5385 N N . LYS A 1 30 ? -6.080 -6.277 -17.604 1.00 0.00 30 LYS A N 10
ATOM 5386 C CA . LYS A 1 30 ? -6.420 -4.910 -17.227 1.00 0.00 30 LYS A CA 10
ATOM 5387 C C . LYS A 1 30 ? -5.303 -4.280 -16.400 1.00 0.00 30 LYS A C 10
ATOM 5388 O O . LYS A 1 30 ? -5.096 -4.640 -15.241 1.00 0.00 30 LYS A O 10
ATOM 5407 N N . LYS A 1 31 ? -4.587 -3.337 -17.002 1.00 0.00 31 LYS A N 10
ATOM 5408 C CA . LYS A 1 31 ? -3.493 -2.654 -16.321 1.00 0.00 31 LYS A CA 10
ATOM 5409 C C . LYS A 1 31 ? -3.691 -1.142 -16.354 1.00 0.00 31 LYS A C 10
ATOM 5410 O O . LYS A 1 31 ? -4.400 -0.617 -17.213 1.00 0.00 31 LYS A O 10
ATOM 5429 N N . CYS A 1 32 ? -3.060 -0.447 -15.413 1.00 0.00 32 CYS A N 10
ATOM 5430 C CA . CYS A 1 32 ? -3.166 1.005 -15.334 1.00 0.00 32 CYS A CA 10
ATOM 5431 C C . CYS A 1 32 ? -2.337 1.671 -16.429 1.00 0.00 32 CYS A C 10
ATOM 5432 O O . CYS A 1 32 ? -1.116 1.520 -16.478 1.00 0.00 32 CYS A O 10
ATOM 5439 N N . THR A 1 33 ? -3.010 2.408 -17.307 1.00 0.00 33 THR A N 10
ATOM 5440 C CA . THR A 1 33 ? -2.337 3.097 -18.402 1.00 0.00 33 THR A CA 10
ATOM 5441 C C . THR A 1 33 ? -2.324 4.604 -18.178 1.00 0.00 33 THR A C 10
ATOM 5442 O O . THR A 1 33 ? -3.290 5.175 -17.670 1.00 0.00 33 THR A O 10
ATOM 5453 N N . LYS A 1 34 ? -1.225 5.245 -18.560 1.00 0.00 34 LYS A N 10
ATOM 5454 C CA . LYS A 1 34 ? -1.086 6.688 -18.403 1.00 0.00 34 LYS A CA 10
ATOM 5455 C C . LYS A 1 34 ? -1.506 7.417 -19.676 1.00 0.00 34 LYS A C 10
ATOM 5456 O O . LYS A 1 34 ? -1.365 6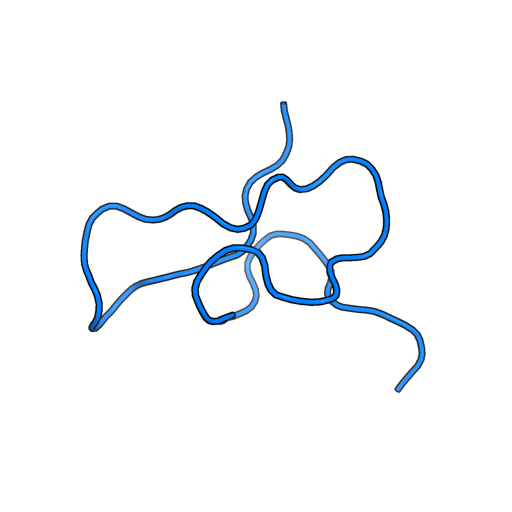.890 -20.780 1.00 0.00 34 LYS A O 10
ATOM 5475 N N . VAL A 1 35 ? -2.020 8.632 -19.515 1.00 0.00 35 VAL A N 10
ATOM 5476 C CA . VAL A 1 35 ? -2.457 9.434 -20.651 1.00 0.00 35 VAL A CA 10
ATOM 5477 C C . VAL A 1 35 ? -1.816 10.817 -20.627 1.00 0.00 35 VAL A C 10
ATOM 5478 O O . VAL A 1 35 ? -1.672 11.427 -19.567 1.00 0.00 35 VAL A O 10
#

Foldseek 3Di:
DQAFDFPAAADQCGRHPPQWRQAAPDNVGGTTDGD

Nearest PDB structures (foldseek):
  8uwf-assembly1_A  TM=6.737E-01  e=4.921E-01  Hadronyche cerberea
  1koz-assembly1_A  TM=6.706E-01  e=9.828E-01  unclassified
  4fz1-assembly1_D  TM=7.266E-01  e=1.709E+00  Psalmopoeus cambridgei
  8uwf-assembl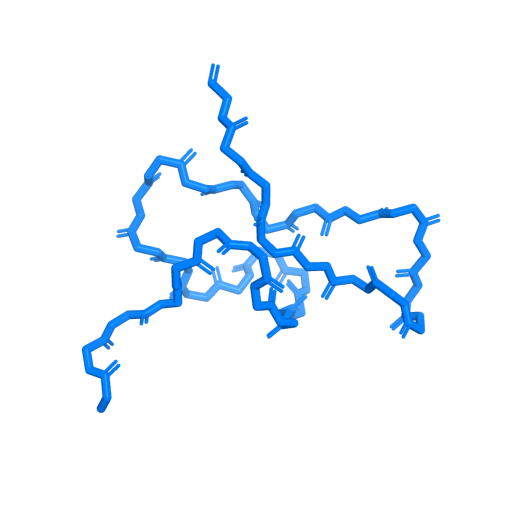y1_A  TM=6.720E-01  e=6.697E-01  Hadronyche cerberea
  4fz1-assembly1_D  TM=7.231E-01  e=1.161E+00  Psalmopoeus cambridgei

Solvent-accessible surface area: 2927 Å² total; per-residue (Å²): 193,86,57,18,146,111,39,124,144,0,62,155,125,10,109,23,40,206,43,11,87,12,98,35,117,52,91,176,107,42,88,1,56,127,133

Secondary structure (DSSP, 8-state):
--SB-TTSB--TT--B-SSB----SSSSS-B--B-